Protein AF-A0A7C3IJ75-F1 (afdb_monomer_lite)

Sequence (336 aa):
MATPGRSRPVEDVATSAKPKRAERRRAKNAIHRRNRRRAFTLTELLSTFVIVSVLLGIGLCLCRGARQAARTVVAQGNLRQVSVGLELYFRRFFNYPAESDNLVTPLTPFVGEPRVFRNPLDDEPVPGRTLSLLYHQPTPAQIDCPNFYVTALLCADRSTAVILKTGGIIEKHDGLHLPASDLRQAALALDLQWGRYRSPGAGLSGPAGPTSPDDPDGEPLNGAVNLNPKNNYDFEFELRRPDGSTLTRDHLHASGGSADFSGPAVWIRFTPKGNGNQNSLSLDGQPYEVSNGRTYVIQGGAIQTHVYNSSKGGGRATGKWWLAVNAAHATITASK

Secondary structure (DSSP, 8-state):
-----------------PPPHHHHHHHHHHHHHH----PPPHHHHHHHHHHHHHHHHHHHHHHHHHHHHHHHHHHHHHHHHHHHHHHHHHHHHSSPPPSSS-SHHHHGGGSS-GGGGS-TTTT-SSTTHHHHHT--PPPHHHHTSTT-EEEEEE-TTSSEEEEEEGGGEEEEEES----SS-HHHHHHHHHHHH-----S-S----------S-------EEEEEEE---SSSS--EEEE-TTS-EEEHHHHHHTTT---EEEEEEEEEE-B-SSGGG---EETTEE----TT-EEEEEEEEEEEEEEES--SSS--TT-EEEEEEEES-EEEEE-

Structure (mmCIF, N/CA/C/O backbone):
data_AF-A0A7C3IJ75-F1
#
_entry.id   AF-A0A7C3IJ75-F1
#
loop_
_atom_site.group_PDB
_atom_site.id
_atom_site.type_symbol
_atom_site.label_atom_id
_atom_site.label_alt_id
_atom_site.label_comp_id
_atom_site.label_asym_id
_atom_site.label_entity_id
_atom_site.label_seq_id
_atom_site.pdbx_PDB_ins_code
_atom_site.Cartn_x
_atom_site.Cartn_y
_atom_site.Cartn_z
_atom_site.occupancy
_atom_site.B_iso_or_equiv
_atom_site.auth_seq_id
_atom_site.auth_comp_id
_atom_site.auth_asym_id
_atom_site.auth_atom_id
_atom_site.pdbx_PDB_model_num
ATOM 1 N N . MET A 1 1 ? 11.855 -62.911 115.407 1.00 39.44 1 MET A N 1
ATOM 2 C CA . MET A 1 1 ? 13.095 -63.297 114.701 1.00 39.44 1 MET A CA 1
ATOM 3 C C . MET A 1 1 ? 12.886 -63.000 113.217 1.00 39.44 1 MET A C 1
ATOM 5 O O . MET A 1 1 ? 11.845 -63.387 112.711 1.00 39.44 1 MET A O 1
ATOM 9 N N . ALA A 1 2 ? 13.836 -62.286 112.596 1.00 40.56 2 ALA A N 1
ATOM 10 C CA . ALA A 1 2 ? 13.962 -61.919 111.171 1.00 40.56 2 ALA A CA 1
ATOM 11 C C . ALA A 1 2 ? 13.020 -60.841 110.556 1.00 40.56 2 ALA A C 1
ATOM 13 O O . ALA A 1 2 ? 11.872 -61.080 110.203 1.00 40.56 2 ALA A O 1
ATOM 14 N N . THR A 1 3 ? 13.602 -59.647 110.394 1.00 47.25 3 THR A N 1
ATOM 15 C CA . THR A 1 3 ? 13.397 -58.575 109.386 1.00 47.25 3 THR A CA 1
ATOM 16 C C . THR A 1 3 ? 13.751 -59.056 107.949 1.00 47.25 3 THR A C 1
ATOM 18 O O . THR A 1 3 ? 14.239 -60.177 107.826 1.00 47.25 3 THR A O 1
ATOM 21 N N . PRO A 1 4 ? 13.778 -58.223 106.874 1.00 62.19 4 PRO A N 1
ATOM 22 C CA . PRO A 1 4 ? 12.926 -57.101 106.417 1.00 62.19 4 PRO A CA 1
ATOM 23 C C . PRO A 1 4 ? 12.663 -57.105 104.870 1.00 62.19 4 PRO A C 1
ATOM 25 O O . PRO A 1 4 ? 13.260 -57.868 104.122 1.00 62.19 4 PRO A O 1
ATOM 28 N N . GLY A 1 5 ? 11.896 -56.120 104.373 1.00 44.25 5 GLY A N 1
ATOM 29 C CA . GLY A 1 5 ? 12.229 -55.377 103.137 1.00 44.25 5 GLY A CA 1
ATOM 30 C C . GLY A 1 5 ? 11.646 -55.849 101.792 1.00 44.25 5 GLY A C 1
ATOM 31 O O . GLY A 1 5 ? 11.912 -56.948 101.332 1.00 44.25 5 GLY A O 1
ATOM 32 N N . ARG A 1 6 ? 10.986 -54.948 101.049 1.00 42.19 6 ARG A N 1
ATOM 33 C CA . ARG A 1 6 ? 11.614 -54.056 100.045 1.00 42.19 6 ARG A CA 1
ATOM 34 C C . ARG A 1 6 ? 10.540 -53.407 99.159 1.00 42.19 6 ARG A C 1
ATOM 36 O O . ARG A 1 6 ? 9.607 -54.044 98.693 1.00 42.19 6 ARG A O 1
ATOM 43 N N . SER A 1 7 ? 10.717 -52.115 98.937 1.00 54.22 7 SER A N 1
ATOM 44 C CA . SER A 1 7 ? 9.937 -51.213 98.093 1.00 54.22 7 SER A CA 1
ATOM 45 C C . SER A 1 7 ? 10.353 -51.274 96.616 1.00 54.22 7 SER A C 1
ATOM 47 O O . SER A 1 7 ? 11.547 -51.419 96.344 1.00 54.22 7 SER A O 1
ATOM 49 N N . ARG A 1 8 ? 9.403 -51.061 95.683 1.00 53.28 8 ARG A N 1
ATOM 50 C CA . ARG A 1 8 ? 9.384 -49.989 94.646 1.00 53.28 8 ARG A CA 1
ATOM 51 C C . ARG A 1 8 ? 8.200 -50.137 93.645 1.00 53.28 8 ARG A C 1
ATOM 53 O O . ARG A 1 8 ? 7.533 -51.161 93.688 1.00 53.28 8 ARG A O 1
ATOM 60 N N . PRO A 1 9 ? 7.866 -49.068 92.885 1.00 65.94 9 PRO A N 1
ATOM 61 C CA . PRO A 1 9 ? 6.501 -48.589 92.611 1.00 65.94 9 PRO A CA 1
ATOM 62 C C . PRO A 1 9 ? 5.968 -49.050 91.245 1.00 65.94 9 PRO A C 1
ATOM 64 O O . PRO A 1 9 ? 6.688 -49.765 90.559 1.00 65.94 9 PRO A O 1
ATOM 67 N N . VAL A 1 10 ? 4.765 -48.603 90.842 1.00 48.47 10 VAL A N 1
ATOM 68 C CA . VAL A 1 10 ? 4.455 -48.017 89.511 1.00 48.47 10 VAL A CA 1
ATOM 69 C C . VAL A 1 10 ? 2.930 -47.901 89.285 1.00 48.47 10 VAL A C 1
ATOM 71 O O . VAL A 1 10 ? 2.159 -48.775 89.664 1.00 48.47 10 VAL A O 1
ATOM 74 N N . GLU A 1 11 ? 2.565 -46.791 88.636 1.00 48.72 11 GLU A N 1
ATOM 75 C CA . GLU A 1 11 ? 1.343 -46.505 87.863 1.00 48.72 11 GLU A CA 1
ATOM 76 C C . GLU A 1 11 ? 0.045 -46.083 88.565 1.00 48.72 11 GLU A C 1
ATOM 78 O O . GLU A 1 11 ? -0.901 -46.829 88.804 1.00 48.72 11 GLU A O 1
ATOM 83 N N . ASP A 1 12 ? -0.001 -44.763 88.729 1.00 53.09 12 ASP A N 1
ATOM 84 C CA . ASP A 1 12 ? -1.162 -43.896 88.592 1.00 53.09 12 ASP A CA 1
ATOM 85 C C . ASP A 1 12 ? -1.928 -44.201 87.280 1.00 53.09 12 ASP A C 1
ATOM 87 O O . ASP A 1 12 ? -1.577 -43.724 86.198 1.00 53.09 12 ASP A O 1
ATOM 91 N N . VAL A 1 13 ? -2.978 -45.025 87.347 1.00 53.38 13 VAL A N 1
ATOM 92 C CA . VAL A 1 13 ? -3.925 -45.194 86.234 1.00 53.38 13 VAL A CA 1
ATOM 93 C C . VAL A 1 13 ? -5.128 -44.305 86.501 1.00 53.38 13 VAL A C 1
ATOM 95 O O . VAL A 1 13 ? -6.154 -44.721 87.038 1.00 53.38 13 VAL A O 1
ATOM 98 N N . ALA A 1 14 ? -4.997 -43.049 86.079 1.00 50.28 14 ALA A N 1
ATOM 99 C CA . ALA A 1 14 ? -6.118 -42.150 85.886 1.00 50.28 14 ALA A CA 1
ATOM 100 C C . ALA A 1 14 ? -7.088 -42.770 84.865 1.00 50.28 14 ALA A C 1
ATOM 102 O O . ALA A 1 14 ? -6.932 -42.639 83.647 1.00 50.28 14 ALA A O 1
ATOM 103 N N . THR A 1 15 ? -8.121 -43.462 85.349 1.00 51.31 15 THR A N 1
ATOM 104 C CA . THR A 1 15 ? -9.247 -43.889 84.518 1.00 51.31 15 THR A CA 1
ATOM 105 C C . THR A 1 15 ? -9.994 -42.661 84.014 1.00 51.31 15 THR A C 1
ATOM 107 O O . THR A 1 15 ? -10.852 -42.091 84.686 1.00 51.31 15 THR A O 1
ATOM 110 N N . SER A 1 16 ? -9.641 -42.269 82.790 1.00 52.06 16 SER A N 1
ATOM 111 C CA . SER A 1 16 ? -10.346 -41.321 81.937 1.00 52.06 16 SER A CA 1
ATOM 112 C C . SER A 1 16 ? -11.836 -41.674 81.879 1.00 52.06 16 SER A C 1
ATOM 114 O O . SER A 1 16 ? -12.260 -42.615 81.198 1.00 52.06 16 SER A O 1
ATOM 116 N N . ALA A 1 17 ? -12.644 -40.915 82.619 1.00 55.94 17 ALA A N 1
ATOM 117 C CA . ALA A 1 17 ? -14.092 -40.965 82.537 1.00 55.94 17 ALA A CA 1
ATOM 118 C C . ALA A 1 17 ? -14.516 -40.506 81.134 1.00 55.94 17 ALA A C 1
ATOM 120 O O . ALA A 1 17 ? -14.603 -39.314 80.838 1.00 55.94 17 ALA A O 1
ATOM 121 N N . LYS A 1 18 ? -14.757 -41.472 80.239 1.00 58.47 18 LYS A N 1
ATOM 122 C CA . LYS A 1 18 ? -15.297 -41.216 78.900 1.00 58.47 18 LYS A CA 1
ATOM 123 C C . LYS A 1 18 ? -16.607 -40.424 79.039 1.00 58.47 18 LYS A C 1
ATOM 125 O O . LYS A 1 18 ? -17.514 -40.887 79.737 1.00 58.47 18 LYS A O 1
ATOM 130 N N . PRO A 1 19 ? -16.750 -39.270 78.364 1.00 53.19 19 PRO A N 1
ATOM 131 C CA . PRO A 1 19 ? -17.915 -38.417 78.536 1.00 53.19 19 PRO A CA 1
ATOM 132 C C . PRO A 1 19 ? -19.187 -39.162 78.128 1.00 53.19 19 PRO A C 1
ATOM 134 O O . PRO A 1 19 ? -19.259 -39.810 77.073 1.00 53.19 19 PRO A O 1
ATOM 137 N N . LYS A 1 20 ? -20.190 -39.081 79.009 1.00 59.88 20 LYS A N 1
ATOM 138 C CA . LYS A 1 20 ? -21.502 -39.720 78.880 1.00 59.88 20 LYS A CA 1
ATOM 139 C C . LYS A 1 20 ? -22.085 -39.415 77.499 1.00 59.88 20 LYS A C 1
ATOM 141 O O . LYS A 1 20 ? -22.067 -38.284 77.026 1.00 59.88 20 LYS A O 1
ATOM 146 N N . ARG A 1 21 ? -22.667 -40.435 76.864 1.00 58.38 21 ARG A N 1
ATOM 147 C CA . ARG A 1 21 ? -23.305 -40.442 75.526 1.00 58.38 21 ARG A CA 1
ATOM 148 C C . ARG A 1 21 ? -24.172 -39.202 75.201 1.00 58.38 21 ARG A C 1
ATOM 150 O O . ARG A 1 21 ? -24.329 -38.856 74.031 1.00 58.38 21 ARG A O 1
ATOM 157 N N . ALA A 1 22 ? -24.713 -38.533 76.220 1.00 57.69 22 ALA A N 1
ATOM 158 C CA . ALA A 1 22 ? -25.469 -37.285 76.122 1.00 57.69 22 ALA A CA 1
ATOM 159 C C . ALA A 1 22 ? -24.624 -36.073 75.674 1.00 57.69 22 ALA A C 1
ATOM 161 O O . ALA A 1 22 ? -25.096 -35.256 74.886 1.00 57.69 22 ALA A O 1
ATOM 162 N N . GLU A 1 23 ? -23.366 -35.981 76.098 1.00 58.25 23 GLU A N 1
ATOM 163 C CA . GLU A 1 23 ? -22.452 -34.881 75.767 1.00 58.25 23 GLU A CA 1
ATOM 164 C C . GLU A 1 23 ? -21.969 -34.975 74.314 1.00 58.25 23 GLU A C 1
ATOM 166 O O . GLU A 1 23 ? -21.995 -33.995 73.571 1.00 58.25 23 GLU A O 1
ATOM 171 N N . ARG A 1 24 ? -21.689 -36.200 73.841 1.00 56.97 24 ARG A N 1
ATOM 172 C CA . ARG A 1 24 ? -21.418 -36.479 72.419 1.00 56.97 24 ARG A CA 1
ATOM 173 C C . ARG A 1 24 ? -22.610 -36.151 71.512 1.00 56.97 24 ARG A C 1
ATOM 175 O O . ARG A 1 24 ? -22.409 -35.685 70.392 1.00 56.97 24 ARG A O 1
ATOM 182 N N . ARG A 1 25 ? -23.848 -36.367 71.975 1.00 58.31 25 ARG A N 1
ATOM 183 C CA . ARG A 1 25 ? -25.068 -35.971 71.243 1.00 58.31 25 ARG A CA 1
ATOM 184 C C . ARG A 1 25 ? -25.248 -34.450 71.210 1.00 58.31 25 ARG A C 1
ATOM 186 O O . ARG A 1 25 ? -25.598 -33.915 70.162 1.00 58.31 25 ARG A O 1
ATOM 193 N N . ARG A 1 26 ? -24.949 -33.746 72.308 1.00 58.59 26 ARG A N 1
ATOM 194 C CA . ARG A 1 26 ? -24.972 -32.273 72.361 1.00 58.59 26 ARG A CA 1
ATOM 195 C C . ARG A 1 26 ? -23.915 -31.645 71.448 1.00 58.59 26 ARG A C 1
ATOM 197 O O . ARG A 1 26 ? -24.256 -30.746 70.687 1.00 58.59 26 ARG A O 1
ATOM 204 N N . ALA A 1 27 ? -22.690 -32.174 71.429 1.00 59.47 27 ALA A N 1
ATOM 205 C CA . ALA A 1 27 ? -21.629 -31.720 70.525 1.00 59.47 27 ALA A CA 1
ATOM 206 C C . ALA A 1 27 ? -21.966 -31.981 69.043 1.00 59.47 27 ALA A C 1
ATOM 208 O O . ALA A 1 27 ? -21.821 -31.086 68.213 1.00 59.47 27 ALA A O 1
ATOM 209 N N . LYS A 1 28 ? -22.508 -33.162 68.701 1.00 57.56 28 LYS A N 1
ATOM 210 C CA . LYS A 1 28 ? -22.971 -33.459 67.329 1.00 57.56 28 LYS A CA 1
ATOM 211 C C . LYS A 1 28 ? -24.101 -32.528 66.869 1.00 57.56 28 LYS A C 1
ATOM 213 O O . LYS A 1 28 ? -24.066 -32.050 65.735 1.00 57.56 28 LYS A O 1
ATOM 218 N N . ASN A 1 29 ? -25.051 -32.210 67.753 1.00 57.50 29 ASN A N 1
ATOM 219 C CA . ASN A 1 29 ? -26.145 -31.280 67.455 1.00 57.50 29 ASN A CA 1
ATOM 220 C C . ASN A 1 29 ? -25.674 -29.815 67.370 1.00 57.50 29 ASN A C 1
ATOM 222 O O . ASN A 1 29 ? -26.207 -29.052 66.565 1.00 57.50 29 ASN A O 1
ATOM 226 N N . ALA A 1 30 ? -24.660 -29.420 68.146 1.00 59.22 30 ALA A N 1
ATOM 227 C CA . ALA A 1 30 ? -24.041 -28.096 68.060 1.00 59.22 30 ALA A CA 1
ATOM 228 C C . ALA A 1 30 ? -23.279 -27.897 66.736 1.00 59.22 30 ALA A C 1
ATOM 230 O O . ALA A 1 30 ? -23.378 -26.834 66.125 1.00 59.22 30 ALA A O 1
ATOM 231 N N . ILE A 1 31 ? -22.600 -28.941 66.242 1.00 58.50 31 ILE A N 1
ATOM 232 C CA . ILE A 1 31 ? -21.915 -28.926 64.937 1.00 58.50 31 ILE A CA 1
ATOM 233 C C . ILE A 1 31 ? -22.929 -28.799 63.786 1.00 58.50 31 ILE A C 1
ATOM 235 O O . ILE A 1 31 ? -22.708 -28.023 62.860 1.00 58.50 31 ILE A O 1
ATOM 239 N N . HIS A 1 32 ? -24.081 -29.479 63.863 1.00 56.94 32 HIS A N 1
ATOM 240 C CA . HIS A 1 32 ? -25.130 -29.373 62.835 1.00 56.94 32 HIS A CA 1
ATOM 241 C C . HIS A 1 32 ? -25.857 -28.019 62.852 1.00 56.94 32 HIS A C 1
ATOM 243 O O . HIS A 1 32 ? -26.236 -27.514 61.798 1.00 56.94 32 HIS A O 1
ATOM 249 N N . ARG A 1 33 ? -26.010 -27.379 64.020 1.00 56.19 33 ARG A N 1
ATOM 250 C CA . ARG A 1 33 ? -26.628 -26.043 64.127 1.00 56.19 33 ARG A CA 1
ATOM 251 C C . ARG A 1 33 ? -25.742 -24.904 63.623 1.00 56.19 33 ARG A C 1
ATOM 253 O O . ARG A 1 33 ? -26.269 -23.845 63.293 1.00 56.19 33 ARG A O 1
ATOM 260 N N . ARG A 1 34 ? -24.424 -25.111 63.535 1.00 58.34 34 ARG A N 1
ATOM 261 C CA . ARG A 1 34 ? -23.485 -24.104 63.016 1.00 58.34 34 ARG A CA 1
ATOM 262 C C . ARG A 1 34 ? -23.470 -24.038 61.489 1.00 58.34 34 ARG A C 1
ATOM 264 O O . ARG A 1 34 ? -23.046 -23.034 60.933 1.00 58.34 34 ARG A O 1
ATOM 271 N N . ASN A 1 35 ? -24.015 -25.055 60.823 1.00 59.22 35 ASN A N 1
ATOM 272 C CA . ASN A 1 35 ? -24.125 -25.124 59.371 1.00 59.22 35 ASN A CA 1
ATOM 273 C C . ASN A 1 35 ? -25.505 -24.660 58.878 1.00 59.22 35 ASN A C 1
ATOM 275 O O . ASN A 1 35 ? -26.096 -25.256 57.976 1.00 59.22 35 ASN A O 1
ATOM 279 N N . ARG A 1 36 ? -26.036 -23.580 59.475 1.00 62.34 36 ARG A N 1
ATOM 280 C CA . ARG A 1 36 ? -27.120 -22.804 58.862 1.00 62.34 36 ARG A CA 1
ATOM 281 C C . ARG A 1 36 ? -26.553 -22.186 57.593 1.00 62.34 36 ARG A C 1
ATOM 283 O O . ARG A 1 36 ? -26.010 -21.085 57.621 1.00 62.34 36 ARG A O 1
ATOM 290 N N . ARG A 1 37 ? -26.628 -22.947 56.500 1.00 64.75 37 ARG A N 1
ATOM 291 C CA . ARG A 1 37 ? -26.386 -22.456 55.148 1.00 64.75 37 ARG A CA 1
ATOM 292 C C . ARG A 1 37 ? -27.241 -21.203 55.009 1.00 64.75 37 ARG A C 1
ATOM 294 O O . ARG A 1 37 ? -28.465 -21.291 55.078 1.00 64.75 37 ARG A O 1
ATOM 301 N N . ARG A 1 38 ? -26.595 -20.037 54.953 1.00 68.06 38 ARG A N 1
ATOM 302 C CA . ARG A 1 38 ? -27.275 -18.773 54.686 1.00 68.06 38 ARG A CA 1
ATOM 303 C C . ARG A 1 38 ? -27.922 -18.945 53.316 1.00 68.06 38 ARG A C 1
ATOM 305 O O . ARG A 1 38 ? -27.217 -19.142 52.332 1.00 68.06 38 ARG A O 1
ATOM 312 N N . ALA A 1 39 ? -29.248 -19.005 53.281 1.00 70.31 39 ALA A N 1
ATOM 313 C CA . ALA A 1 39 ? -29.970 -18.933 52.024 1.00 70.31 39 ALA A CA 1
ATOM 314 C C . ALA A 1 39 ? -29.749 -17.521 51.475 1.00 70.31 39 ALA A C 1
ATOM 316 O O . ALA A 1 39 ? -29.903 -16.552 52.222 1.00 70.31 39 ALA A O 1
ATOM 317 N N . PHE A 1 40 ? -29.329 -17.421 50.215 1.00 71.50 40 PHE A N 1
ATOM 318 C CA . PHE A 1 40 ? -29.167 -16.138 49.541 1.00 71.50 40 PHE A CA 1
ATOM 319 C C . PHE A 1 40 ? -30.490 -15.380 49.596 1.00 71.50 40 PHE A C 1
ATOM 321 O O . PHE A 1 40 ? -31.545 -15.923 49.258 1.00 71.50 40 PHE A O 1
ATOM 328 N N . THR A 1 41 ? -30.440 -14.137 50.059 1.00 87.31 41 THR A N 1
ATOM 329 C CA . THR A 1 41 ? -31.627 -13.282 50.063 1.00 87.31 41 THR A CA 1
ATOM 330 C C . THR A 1 41 ? -31.913 -12.800 48.640 1.00 87.31 41 THR A C 1
ATOM 332 O O . THR A 1 41 ? -30.989 -12.614 47.845 1.00 87.31 41 THR A O 1
ATOM 335 N N . LEU A 1 42 ? -33.191 -12.586 48.299 1.00 89.06 42 LEU A N 1
ATOM 336 C CA . LEU A 1 42 ? -33.601 -12.066 46.982 1.00 89.06 42 LEU A CA 1
ATOM 337 C C . LEU A 1 42 ? -32.831 -10.782 46.627 1.00 89.06 42 LEU A C 1
ATOM 339 O O . LEU A 1 42 ? -32.392 -10.603 45.496 1.00 89.06 42 LEU A O 1
ATOM 343 N N . THR A 1 43 ? -32.625 -9.920 47.623 1.00 91.56 43 THR A N 1
ATOM 344 C CA . THR A 1 43 ? -31.890 -8.658 47.504 1.00 91.56 43 THR A CA 1
ATOM 345 C C . THR A 1 43 ? -30.415 -8.852 47.162 1.00 91.56 43 THR A C 1
ATOM 347 O O . THR A 1 43 ? -29.863 -8.070 46.398 1.00 91.56 43 THR A O 1
ATOM 350 N N . GLU A 1 44 ? -29.777 -9.894 47.692 1.00 90.50 44 GLU A N 1
ATOM 351 C CA . GLU A 1 44 ? -28.356 -10.198 47.481 1.00 90.50 44 GLU A CA 1
ATOM 352 C C . GLU A 1 44 ? -28.115 -10.828 46.102 1.00 90.50 44 GLU A C 1
ATOM 354 O O . GLU A 1 44 ? -27.136 -10.504 45.430 1.00 90.50 44 GLU A O 1
ATOM 359 N N . LEU A 1 45 ? -29.052 -11.653 45.620 1.00 91.12 45 LEU A N 1
ATOM 360 C CA . LEU A 1 45 ? -29.037 -12.137 44.237 1.00 91.12 45 LEU A CA 1
ATOM 361 C C . LEU A 1 45 ? -29.278 -10.987 43.242 1.00 91.12 45 LEU A C 1
ATOM 363 O O . LEU A 1 45 ? -28.576 -10.884 42.236 1.00 91.12 45 LEU A O 1
ATOM 367 N N . LEU A 1 46 ? -30.235 -10.101 43.543 1.00 93.62 46 LEU A N 1
ATOM 368 C CA . LEU A 1 46 ? -30.576 -8.960 42.693 1.00 93.62 46 LEU A CA 1
ATOM 369 C C . LEU A 1 46 ? -29.415 -7.964 42.585 1.00 93.62 46 LEU A C 1
ATOM 371 O O . LEU A 1 46 ? -29.044 -7.587 41.475 1.00 93.62 46 LEU A O 1
ATOM 375 N N . SER A 1 47 ? -28.808 -7.567 43.709 1.00 94.31 47 SER A N 1
ATOM 376 C CA . SER A 1 47 ? -27.680 -6.627 43.697 1.00 94.31 47 SER A CA 1
ATOM 377 C C . SER A 1 47 ? -26.475 -7.202 42.956 1.00 94.31 47 SER A C 1
ATOM 379 O O . SER A 1 47 ? -25.845 -6.496 42.171 1.00 94.31 47 SER A O 1
ATOM 381 N N . THR A 1 48 ? -26.196 -8.496 43.131 1.00 94.38 48 THR A N 1
ATOM 382 C CA . THR A 1 48 ? -25.102 -9.173 42.428 1.00 94.38 48 THR A CA 1
ATOM 383 C C . THR A 1 48 ? -25.337 -9.177 40.922 1.00 94.38 48 THR A C 1
ATOM 385 O O . THR A 1 48 ? -24.430 -8.835 40.167 1.00 94.38 48 THR A O 1
ATOM 388 N N . PHE A 1 49 ? -26.551 -9.500 40.465 1.00 95.56 49 PHE A N 1
ATOM 389 C CA . PHE A 1 49 ? -26.868 -9.463 39.038 1.00 95.56 49 PHE A CA 1
ATOM 390 C C . PHE A 1 49 ? -26.772 -8.043 38.466 1.00 95.56 49 PHE A C 1
ATOM 392 O O . PHE A 1 49 ? -26.241 -7.870 37.370 1.00 95.56 49 PHE A O 1
ATOM 399 N N . VAL A 1 50 ? -27.206 -7.024 39.216 1.00 96.69 50 VAL A N 1
ATOM 400 C CA . VAL A 1 50 ? -27.050 -5.611 38.831 1.00 96.69 50 VAL A CA 1
ATOM 401 C C . VAL A 1 50 ? -25.571 -5.252 38.675 1.00 96.69 50 VAL A C 1
ATOM 403 O O . VAL A 1 50 ? -25.178 -4.742 37.628 1.00 96.69 50 VAL A O 1
ATOM 406 N N . ILE A 1 51 ? -24.731 -5.575 39.662 1.00 95.88 51 ILE A N 1
ATOM 407 C CA . ILE A 1 51 ? -23.293 -5.278 39.618 1.00 95.88 51 ILE A CA 1
ATOM 408 C C . ILE A 1 51 ? -22.619 -6.023 38.457 1.00 95.88 51 ILE A C 1
ATOM 410 O O . ILE A 1 51 ? -21.902 -5.405 37.674 1.00 95.88 51 ILE A O 1
ATOM 414 N N . VAL A 1 52 ? -22.875 -7.325 38.290 1.00 95.50 52 VAL A N 1
ATOM 415 C CA . VAL A 1 52 ? -22.297 -8.128 37.197 1.00 95.50 52 VAL A CA 1
ATOM 416 C C . VAL A 1 52 ? -22.747 -7.612 35.828 1.00 95.50 52 VAL A C 1
ATOM 418 O O . VAL A 1 52 ? -21.921 -7.509 34.926 1.00 95.50 52 VAL A O 1
ATOM 421 N N . SER A 1 53 ? -24.015 -7.227 35.671 1.00 95.25 53 SER A N 1
ATOM 422 C CA . SER A 1 53 ? -24.536 -6.675 34.412 1.00 95.25 53 SER A CA 1
ATOM 423 C C . SER A 1 53 ? -23.887 -5.336 34.060 1.00 95.25 53 SER A C 1
ATOM 425 O O . SER A 1 53 ? -23.530 -5.116 32.904 1.00 95.25 53 SER A O 1
ATOM 427 N N . VAL A 1 54 ? -23.667 -4.464 35.051 1.00 93.94 54 VAL A N 1
ATOM 428 C CA . VAL A 1 54 ? -22.949 -3.192 34.861 1.00 93.94 54 VAL A CA 1
ATOM 429 C C . VAL A 1 54 ? -21.486 -3.441 34.491 1.00 93.94 54 VAL A C 1
ATOM 431 O O . VAL A 1 54 ? -20.992 -2.861 33.523 1.00 93.94 54 VAL A O 1
ATOM 434 N N . LEU A 1 55 ? -20.799 -4.341 35.202 1.00 94.25 55 LEU A N 1
ATOM 435 C CA . LEU A 1 55 ? -19.405 -4.692 34.910 1.00 94.25 55 LEU A CA 1
ATOM 436 C C . LEU A 1 55 ? -19.248 -5.304 33.510 1.00 94.25 55 LEU A C 1
ATOM 438 O O . LEU A 1 55 ? -18.337 -4.920 32.777 1.00 94.25 55 LEU A O 1
ATOM 442 N N . LEU A 1 56 ? -20.151 -6.205 33.107 1.00 91.62 56 LEU A N 1
ATOM 443 C CA . LEU A 1 56 ? -20.175 -6.775 31.757 1.00 91.62 56 LEU A CA 1
ATOM 444 C C . LEU A 1 56 ? -20.467 -5.706 30.697 1.00 91.62 56 LEU A C 1
ATOM 446 O O . LEU A 1 56 ? -19.797 -5.682 29.666 1.00 91.62 56 LEU A O 1
ATOM 450 N N . GLY A 1 57 ? -21.417 -4.801 30.953 1.00 86.88 57 GLY A N 1
ATOM 451 C CA . GLY A 1 57 ? -21.751 -3.703 30.044 1.00 86.88 57 GLY A CA 1
ATOM 452 C C . GLY A 1 57 ? -20.558 -2.782 29.773 1.00 86.88 57 GLY A C 1
ATOM 453 O O . GLY A 1 57 ? -20.240 -2.500 28.616 1.00 86.88 57 GLY A O 1
ATOM 454 N N . ILE A 1 58 ? -19.840 -2.381 30.825 1.00 88.06 58 ILE A N 1
ATOM 455 C CA . ILE A 1 58 ? -18.625 -1.563 30.702 1.00 88.06 58 ILE A CA 1
ATOM 456 C C . ILE A 1 58 ? -17.511 -2.356 30.002 1.00 88.06 58 ILE A C 1
ATOM 458 O O . ILE A 1 58 ? -16.877 -1.846 29.075 1.00 88.06 58 ILE A O 1
ATOM 462 N N . GLY A 1 59 ? -17.308 -3.621 30.386 1.00 80.06 59 GLY A N 1
ATOM 463 C CA . GLY A 1 59 ? -16.286 -4.489 29.798 1.00 80.06 59 GLY A CA 1
ATOM 464 C C . GLY A 1 59 ? -16.453 -4.681 28.287 1.00 80.06 59 GLY A C 1
ATOM 465 O O . GLY A 1 59 ? -15.480 -4.590 27.538 1.00 80.06 59 GLY A O 1
ATOM 466 N N . LEU A 1 60 ? -17.686 -4.870 27.807 1.00 78.75 60 LEU A N 1
ATOM 467 C CA . LEU A 1 60 ? -17.966 -5.045 26.379 1.00 78.75 60 LEU A CA 1
ATOM 468 C C . LEU A 1 60 ? -17.644 -3.796 25.547 1.00 78.75 60 LEU A C 1
ATOM 470 O O . LEU A 1 60 ? -17.114 -3.935 24.443 1.00 78.75 60 LEU A O 1
ATOM 474 N N . CYS A 1 61 ? -17.924 -2.593 26.059 1.00 69.00 61 CYS A N 1
ATOM 475 C CA . CYS A 1 61 ? -17.579 -1.344 25.376 1.00 69.00 61 CYS A CA 1
ATOM 476 C C . CYS A 1 61 ? -16.061 -1.111 25.327 1.00 69.00 61 CYS A C 1
ATOM 478 O O . CYS A 1 61 ? -15.543 -0.755 24.267 1.00 69.00 61 CYS A O 1
ATOM 480 N N . LEU A 1 62 ? -15.335 -1.384 26.418 1.00 75.19 62 LEU A N 1
ATOM 481 C CA . LEU A 1 62 ? -13.875 -1.216 26.472 1.00 75.19 62 LEU A CA 1
ATOM 482 C C . LEU A 1 62 ? -13.126 -2.177 25.537 1.00 75.19 62 LEU A C 1
ATOM 484 O O . LEU A 1 62 ? -12.102 -1.816 24.958 1.00 75.19 62 LEU A O 1
ATOM 488 N N . CYS A 1 63 ? -13.635 -3.393 25.330 1.00 74.94 63 CYS A N 1
ATOM 489 C CA . CYS A 1 63 ? -12.963 -4.373 24.478 1.00 74.94 63 CYS A CA 1
ATOM 490 C C . CYS A 1 63 ? -13.053 -4.076 22.970 1.00 74.94 63 CYS A C 1
ATOM 492 O O . CYS A 1 63 ? -12.352 -4.733 22.200 1.00 74.94 63 CYS A O 1
ATOM 494 N N . ARG A 1 64 ? -13.884 -3.128 22.512 1.00 73.75 64 ARG A N 1
ATOM 495 C CA . ARG A 1 64 ? -14.064 -2.860 21.070 1.00 73.75 64 ARG A CA 1
ATOM 496 C C . ARG A 1 64 ? -12.776 -2.374 20.398 1.00 73.75 64 ARG A C 1
ATOM 498 O O . ARG A 1 64 ? -12.362 -2.960 19.401 1.00 73.75 64 ARG A O 1
ATOM 505 N N . GLY A 1 65 ? -12.096 -1.387 20.987 1.00 73.50 65 GLY A N 1
ATOM 506 C CA . GLY A 1 65 ? -10.822 -0.874 20.463 1.00 73.50 65 GLY A CA 1
ATOM 507 C C . GLY A 1 65 ? -9.696 -1.912 20.517 1.00 73.50 65 GLY A C 1
ATOM 508 O O . GLY A 1 65 ? -8.976 -2.104 19.539 1.00 73.50 65 GLY A O 1
ATOM 509 N N . ALA A 1 66 ? -9.601 -2.659 21.623 1.00 78.75 66 ALA A N 1
ATOM 510 C CA . ALA A 1 66 ? -8.604 -3.719 21.787 1.00 78.75 66 ALA A CA 1
ATOM 511 C C . ALA A 1 66 ? -8.774 -4.851 20.758 1.00 78.75 66 ALA A C 1
ATOM 513 O O . ALA A 1 66 ? -7.792 -5.351 20.211 1.00 78.75 66 ALA A O 1
ATOM 514 N N . ARG A 1 67 ? -10.020 -5.230 20.442 1.00 82.50 67 ARG A N 1
ATOM 515 C CA . ARG A 1 67 ? -10.316 -6.225 19.400 1.00 82.50 67 ARG A CA 1
ATOM 516 C C . ARG A 1 67 ? -9.917 -5.733 18.012 1.00 82.50 67 ARG A C 1
ATOM 518 O O . ARG A 1 67 ? -9.340 -6.511 17.259 1.00 82.50 67 ARG A O 1
ATOM 525 N N . GLN A 1 68 ? -10.169 -4.465 17.688 1.00 82.25 68 GLN A N 1
ATOM 526 C CA . GLN A 1 68 ? -9.772 -3.900 16.395 1.00 82.25 68 GLN A CA 1
ATOM 527 C C . GLN A 1 68 ? -8.246 -3.829 16.244 1.00 82.25 68 GLN A C 1
ATOM 529 O O . GLN A 1 68 ? -7.700 -4.191 15.199 1.00 82.25 68 GLN A O 1
ATOM 534 N N . ALA A 1 69 ? -7.539 -3.451 17.311 1.00 82.94 69 ALA A N 1
ATOM 535 C CA . ALA A 1 69 ? -6.080 -3.488 17.340 1.00 82.94 69 ALA A CA 1
ATOM 536 C C . ALA A 1 69 ? -5.548 -4.918 17.138 1.00 82.94 69 ALA A C 1
ATOM 538 O O . ALA A 1 69 ? -4.682 -5.136 16.293 1.00 82.94 69 ALA A O 1
ATOM 539 N N . ALA A 1 70 ? -6.119 -5.908 17.833 1.00 88.81 70 ALA A N 1
ATOM 540 C CA . ALA A 1 70 ? -5.740 -7.312 17.672 1.00 88.81 70 ALA A CA 1
ATOM 541 C C . ALA A 1 70 ? -5.974 -7.822 16.239 1.00 88.81 70 ALA A C 1
ATOM 543 O O . ALA A 1 70 ? -5.095 -8.461 15.663 1.00 88.81 70 ALA A O 1
ATOM 544 N N . ARG A 1 71 ? -7.119 -7.490 15.627 1.00 91.69 71 ARG A N 1
ATOM 545 C CA . ARG A 1 71 ? -7.417 -7.819 14.221 1.00 91.69 71 ARG A CA 1
ATOM 546 C C . ARG A 1 71 ? -6.401 -7.207 13.258 1.00 91.69 71 ARG A C 1
ATOM 548 O O . ARG A 1 71 ? -5.972 -7.879 12.326 1.00 91.69 71 ARG A O 1
ATOM 555 N N . THR A 1 72 ? -5.960 -5.976 13.517 1.00 90.12 72 THR A N 1
ATOM 556 C CA . THR A 1 72 ? -4.931 -5.304 12.706 1.00 90.12 72 THR A CA 1
ATOM 557 C C . THR A 1 72 ? -3.582 -6.018 12.794 1.00 90.12 72 THR A C 1
ATOM 559 O O . THR A 1 72 ? -2.941 -6.244 11.771 1.00 90.12 72 THR A O 1
ATOM 562 N N . VAL A 1 73 ? -3.168 -6.442 13.991 1.00 92.81 73 VAL A N 1
ATOM 563 C CA . VAL A 1 73 ? -1.927 -7.216 14.170 1.00 92.81 73 VAL A CA 1
ATOM 564 C C . VAL A 1 73 ? -1.988 -8.534 13.392 1.00 92.81 73 VAL A C 1
ATOM 566 O O . VAL A 1 73 ? -1.026 -8.903 12.718 1.00 92.81 73 VAL A O 1
ATOM 569 N N . VAL A 1 74 ? -3.135 -9.220 13.423 1.00 94.12 74 VAL A N 1
ATOM 570 C CA . VAL A 1 74 ? -3.351 -10.437 12.624 1.00 94.12 74 VAL A CA 1
ATOM 571 C C . VAL A 1 74 ? -3.298 -10.128 11.123 1.00 94.12 74 VAL A C 1
ATOM 573 O O . VAL A 1 74 ? -2.638 -10.858 10.389 1.00 94.12 74 VAL A O 1
ATOM 576 N N . ALA A 1 75 ? -3.908 -9.029 10.661 1.00 94.19 75 ALA A N 1
ATOM 577 C CA . ALA A 1 75 ? -3.865 -8.608 9.255 1.00 94.19 75 ALA A CA 1
ATOM 578 C C . ALA A 1 75 ? -2.428 -8.379 8.763 1.00 94.19 75 ALA A C 1
ATOM 580 O O . ALA A 1 75 ? -2.050 -8.856 7.694 1.00 94.19 75 ALA A O 1
ATOM 581 N N . GLN A 1 76 ? -1.607 -7.695 9.564 1.00 94.06 76 GLN A N 1
ATOM 582 C CA . GLN A 1 76 ? -0.192 -7.469 9.263 1.00 94.06 76 GLN A CA 1
ATOM 583 C C . GLN A 1 76 ? 0.594 -8.786 9.197 1.00 94.06 76 GLN A C 1
ATOM 585 O O . GLN A 1 76 ? 1.412 -8.976 8.297 1.00 94.06 76 GLN A O 1
ATOM 590 N N . GLY A 1 77 ? 0.333 -9.715 10.123 1.00 94.25 77 GLY A N 1
ATOM 591 C CA . GLY A 1 77 ? 0.940 -11.048 10.113 1.00 94.25 77 GLY A CA 1
ATOM 592 C C . GLY A 1 77 ? 0.566 -11.860 8.869 1.00 94.25 77 GLY A C 1
ATOM 593 O O . GLY A 1 77 ? 1.443 -12.450 8.237 1.00 94.25 77 GLY A O 1
ATOM 594 N N . ASN A 1 78 ? -0.712 -11.836 8.486 1.00 94.56 78 ASN A N 1
ATOM 595 C CA . ASN A 1 78 ? -1.212 -12.471 7.269 1.00 94.56 78 ASN A CA 1
ATOM 596 C C . ASN A 1 78 ? -0.520 -11.897 6.022 1.00 94.56 78 ASN A C 1
ATOM 598 O O . ASN A 1 78 ? 0.064 -12.652 5.248 1.00 94.56 78 ASN A O 1
ATOM 602 N N . LEU A 1 79 ? -0.482 -10.568 5.862 1.00 94.88 79 LEU A N 1
ATOM 603 C CA . LEU A 1 79 ? 0.183 -9.933 4.716 1.00 94.88 79 LEU A CA 1
ATOM 604 C C . LEU A 1 79 ? 1.688 -10.201 4.662 1.00 94.88 79 LEU A C 1
ATOM 606 O O . LEU A 1 79 ? 2.240 -10.329 3.573 1.00 94.88 79 LEU A O 1
ATOM 610 N N . ARG A 1 80 ? 2.356 -10.363 5.809 1.00 95.00 80 ARG A N 1
ATOM 611 C CA . ARG A 1 80 ? 3.766 -10.776 5.839 1.00 95.00 80 ARG A CA 1
ATOM 612 C C . ARG A 1 80 ? 3.958 -12.174 5.258 1.00 95.00 80 ARG A C 1
ATOM 614 O O . ARG A 1 80 ? 4.888 -12.382 4.486 1.00 95.00 80 ARG A O 1
ATOM 621 N N . GLN A 1 81 ? 3.079 -13.119 5.585 1.00 93.75 81 GLN A N 1
ATOM 622 C CA . GLN A 1 81 ? 3.132 -14.466 5.008 1.00 93.75 81 GLN A CA 1
ATOM 623 C C . GLN A 1 81 ? 2.798 -14.460 3.509 1.00 93.75 81 GLN A C 1
ATOM 625 O O . GLN A 1 81 ? 3.462 -15.148 2.737 1.00 93.75 81 GLN A O 1
ATOM 630 N N . VAL A 1 82 ? 1.846 -13.626 3.077 1.00 93.31 82 VAL A N 1
ATOM 631 C CA . VAL A 1 82 ? 1.547 -13.416 1.649 1.00 93.31 82 VAL A CA 1
ATOM 632 C C . VAL A 1 82 ? 2.742 -12.819 0.908 1.00 93.31 82 VAL A C 1
ATOM 634 O O . VAL A 1 82 ? 3.076 -13.300 -0.168 1.00 93.31 82 VAL A O 1
ATOM 637 N N . SER A 1 83 ? 3.428 -11.830 1.488 1.00 93.19 83 SER A N 1
ATOM 638 C CA . SER A 1 83 ? 4.645 -11.242 0.914 1.00 93.19 83 SER A CA 1
ATOM 639 C C . SER A 1 83 ? 5.738 -12.285 0.697 1.00 93.19 83 SER A C 1
ATOM 641 O O . SER A 1 83 ? 6.386 -12.275 -0.345 1.00 93.19 83 SER A O 1
ATOM 643 N N . VAL A 1 84 ? 5.932 -13.195 1.657 1.00 93.31 84 VAL A N 1
ATOM 644 C CA . VAL A 1 84 ? 6.877 -14.310 1.505 1.00 93.31 84 VAL A CA 1
ATOM 645 C C . VAL A 1 84 ? 6.426 -15.248 0.385 1.00 93.31 84 VAL A C 1
ATOM 647 O O . VAL A 1 84 ? 7.240 -15.624 -0.452 1.00 93.31 84 VAL A O 1
ATOM 650 N N . GLY A 1 85 ? 5.136 -15.593 0.323 1.00 91.31 85 GLY A N 1
ATOM 651 C CA . GLY A 1 85 ? 4.589 -16.428 -0.750 1.00 91.31 85 GLY A CA 1
ATOM 652 C C . GLY A 1 85 ? 4.773 -15.812 -2.141 1.00 91.31 85 GLY A C 1
ATOM 653 O O . GLY A 1 85 ? 5.162 -16.510 -3.074 1.00 91.31 85 GLY A O 1
ATOM 654 N N . LEU A 1 86 ? 4.547 -14.502 -2.267 1.00 91.00 86 LEU A N 1
ATOM 655 C CA . LEU A 1 86 ? 4.757 -13.725 -3.491 1.00 91.00 86 LEU A CA 1
ATOM 656 C C . LEU A 1 86 ? 6.225 -13.745 -3.937 1.00 91.00 86 LEU A C 1
ATOM 658 O O . LEU A 1 86 ? 6.505 -13.997 -5.105 1.00 91.00 86 LEU A O 1
ATOM 662 N N . GLU A 1 87 ? 7.160 -13.549 -3.009 1.00 89.81 87 GLU A N 1
ATOM 663 C CA . GLU A 1 87 ? 8.600 -13.609 -3.284 1.00 89.81 87 GLU A CA 1
ATOM 664 C C . GLU A 1 87 ? 9.047 -15.023 -3.701 1.00 89.81 87 GLU A C 1
ATOM 666 O O . GLU A 1 87 ? 9.806 -15.194 -4.654 1.00 89.81 87 GLU A O 1
ATOM 671 N N . LEU A 1 88 ? 8.546 -16.068 -3.033 1.00 89.19 88 LEU A N 1
ATOM 672 C CA . LEU A 1 88 ? 8.828 -17.458 -3.412 1.00 89.19 88 LEU A CA 1
ATOM 673 C C . LEU A 1 88 ? 8.260 -17.805 -4.795 1.00 89.19 88 LEU A C 1
ATOM 675 O O . LEU A 1 88 ? 8.914 -18.512 -5.566 1.00 89.19 88 LEU A O 1
ATOM 679 N N . TYR A 1 89 ? 7.070 -17.293 -5.121 1.00 87.25 89 TYR A N 1
ATOM 680 C CA . TYR A 1 89 ? 6.482 -17.414 -6.451 1.00 87.25 89 TYR A CA 1
ATOM 681 C C . TYR A 1 89 ? 7.376 -16.737 -7.499 1.00 87.25 89 TYR A C 1
ATOM 683 O O . TYR A 1 89 ? 7.735 -17.367 -8.497 1.00 87.25 89 TYR A O 1
ATOM 691 N N . PHE A 1 90 ? 7.800 -15.494 -7.243 1.00 86.62 90 PHE A N 1
ATOM 692 C CA . PHE A 1 90 ? 8.688 -14.744 -8.131 1.00 86.62 90 PHE A CA 1
ATOM 693 C C . PHE A 1 90 ? 10.012 -15.479 -8.368 1.00 86.62 90 PHE A C 1
ATOM 695 O O . PHE A 1 90 ? 10.417 -15.650 -9.512 1.00 86.62 90 PHE A O 1
ATOM 702 N N . ARG A 1 91 ? 10.647 -16.022 -7.324 1.00 85.56 91 ARG A N 1
ATOM 703 C CA . ARG A 1 91 ? 11.884 -16.816 -7.465 1.00 85.56 91 ARG A CA 1
ATOM 704 C C . ARG A 1 91 ? 11.722 -18.059 -8.334 1.00 85.56 91 ARG A C 1
ATOM 706 O O . ARG A 1 91 ? 12.689 -18.492 -8.955 1.00 85.56 91 ARG A O 1
ATOM 713 N N . ARG A 1 92 ? 10.530 -18.664 -8.354 1.00 83.44 92 ARG A N 1
ATOM 714 C CA . ARG A 1 92 ? 10.261 -19.875 -9.140 1.00 83.44 92 ARG A CA 1
ATOM 715 C C . ARG A 1 92 ? 9.926 -19.572 -10.597 1.00 83.44 92 ARG A C 1
ATOM 717 O O . ARG A 1 92 ? 10.332 -20.331 -11.471 1.00 83.44 92 ARG A O 1
ATOM 724 N N . PHE A 1 93 ? 9.153 -18.518 -10.846 1.00 81.62 93 PHE A N 1
ATOM 725 C CA . PHE A 1 93 ? 8.584 -18.232 -12.167 1.00 81.62 93 PHE A CA 1
ATOM 726 C C . PHE A 1 93 ? 9.160 -16.979 -12.837 1.00 81.62 93 PHE A C 1
ATOM 728 O O . PHE A 1 93 ? 8.778 -16.674 -13.963 1.00 81.62 93 PHE A O 1
ATOM 735 N N . PHE A 1 94 ? 10.061 -16.258 -12.163 1.00 80.25 94 PHE A N 1
ATOM 736 C CA . PHE A 1 94 ? 10.636 -14.970 -12.581 1.00 80.25 94 PHE A CA 1
ATOM 737 C C . PHE A 1 94 ? 9.592 -13.902 -12.929 1.00 80.25 94 PHE A C 1
ATOM 739 O O . PHE A 1 94 ? 9.868 -12.941 -13.644 1.00 80.25 94 PHE A O 1
ATOM 746 N N . ASN A 1 95 ? 8.375 -14.072 -12.423 1.00 77.62 95 ASN A N 1
ATOM 747 C CA . ASN A 1 95 ? 7.281 -13.138 -12.585 1.00 77.62 95 ASN A CA 1
ATOM 748 C C . ASN A 1 95 ? 6.333 -13.275 -11.396 1.00 77.62 95 ASN A C 1
ATOM 750 O O . ASN A 1 95 ? 6.209 -14.357 -10.821 1.00 77.62 95 ASN A O 1
ATOM 754 N N . TYR A 1 96 ? 5.670 -12.187 -11.033 1.00 84.62 96 TYR A N 1
ATOM 755 C CA . TYR A 1 96 ? 4.587 -12.219 -10.062 1.00 84.62 96 TYR A CA 1
ATOM 756 C C . TYR A 1 96 ? 3.301 -12.792 -10.689 1.00 84.62 96 TYR A C 1
ATOM 758 O O . TYR A 1 96 ? 3.189 -12.827 -11.920 1.00 84.62 96 TYR A O 1
ATOM 766 N N . PRO A 1 97 ? 2.339 -13.283 -9.883 1.00 83.56 97 PRO A N 1
ATOM 767 C CA . PRO A 1 97 ? 1.046 -13.723 -10.400 1.00 83.56 97 PRO A CA 1
ATOM 768 C C . PRO A 1 97 ? 0.354 -12.628 -11.224 1.00 83.56 97 PRO A C 1
ATOM 770 O O . PRO A 1 97 ? 0.496 -11.446 -10.929 1.00 83.56 97 PRO A O 1
ATOM 773 N N . ALA A 1 98 ? -0.401 -13.014 -12.252 1.00 78.38 98 ALA A N 1
ATOM 774 C CA . ALA A 1 98 ? -1.181 -12.063 -13.042 1.00 78.38 98 ALA A CA 1
ATOM 775 C C . ALA A 1 98 ? -2.393 -11.538 -12.252 1.00 78.38 98 ALA A C 1
ATOM 777 O O . ALA A 1 98 ? -2.933 -12.244 -11.399 1.00 78.38 98 ALA A O 1
ATOM 778 N N . GLU A 1 99 ? -2.882 -10.345 -12.602 1.00 70.44 99 GLU A N 1
ATOM 779 C CA . GLU A 1 99 ? -4.051 -9.682 -11.981 1.00 70.44 99 GLU A CA 1
ATOM 780 C C . GLU A 1 99 ? -5.408 -10.370 -12.253 1.00 70.44 99 GLU A C 1
ATOM 782 O O . GLU A 1 99 ? -6.472 -9.780 -12.083 1.00 70.44 99 GLU A O 1
ATOM 787 N N . SER A 1 100 ? -5.416 -11.633 -12.684 1.00 54.97 100 SER A N 1
ATOM 788 C CA . SER A 1 100 ? -6.627 -12.367 -13.049 1.00 54.97 100 SER A CA 1
ATOM 789 C C . SER A 1 100 ? -7.370 -12.891 -11.809 1.00 54.97 100 SER A C 1
ATOM 791 O O . SER A 1 100 ? -7.323 -14.081 -11.506 1.00 54.97 100 SER A O 1
ATOM 793 N N . ASP A 1 101 ? -8.019 -11.974 -11.087 1.00 54.75 101 ASP A N 1
ATOM 794 C CA . ASP A 1 101 ? -9.064 -12.115 -10.051 1.00 54.75 101 ASP A CA 1
ATOM 795 C C . ASP A 1 101 ? -8.815 -13.044 -8.831 1.00 54.75 101 ASP A C 1
ATOM 797 O O . ASP A 1 101 ? -9.565 -12.951 -7.856 1.00 54.75 101 ASP A O 1
ATOM 801 N N . ASN A 1 102 ? -7.792 -13.908 -8.796 1.00 80.19 102 ASN A N 1
ATOM 802 C CA . ASN A 1 102 ? -7.541 -14.804 -7.659 1.00 80.19 102 ASN A CA 1
ATOM 803 C C . ASN A 1 102 ? -6.049 -15.031 -7.365 1.00 80.19 102 ASN A C 1
ATOM 805 O O . ASN A 1 102 ? -5.380 -15.835 -8.014 1.00 80.19 102 ASN A O 1
ATOM 809 N N . LEU A 1 103 ? -5.557 -14.390 -6.303 1.00 83.62 103 LEU A N 1
ATOM 810 C CA . LEU A 1 103 ? -4.190 -14.539 -5.808 1.00 83.62 103 LEU A CA 1
ATOM 811 C C . LEU A 1 103 ? -4.002 -15.775 -4.914 1.00 83.62 103 LEU A C 1
ATOM 813 O O . LEU A 1 103 ? -2.881 -16.235 -4.708 1.00 83.62 103 LEU A O 1
ATOM 817 N N . VAL A 1 104 ? -5.087 -16.357 -4.399 1.00 87.56 104 VAL A N 1
ATOM 818 C CA . VAL A 1 104 ? -5.032 -17.526 -3.507 1.00 87.56 104 VAL A CA 1
ATOM 819 C C . VAL A 1 104 ? -4.494 -18.743 -4.249 1.00 87.56 104 VAL A C 1
ATOM 821 O O . VAL A 1 104 ? -3.576 -19.406 -3.768 1.00 87.56 104 VAL A O 1
ATOM 824 N N . THR A 1 105 ? -5.029 -19.033 -5.434 1.00 86.62 105 THR A N 1
ATOM 825 C CA . THR A 1 105 ? -4.639 -20.201 -6.236 1.00 86.62 105 THR A CA 1
ATOM 826 C C . THR A 1 105 ? -3.134 -20.256 -6.537 1.00 86.62 105 THR A C 1
ATOM 828 O O . THR A 1 105 ? -2.524 -21.279 -6.217 1.00 86.62 105 THR A O 1
ATOM 831 N N . PRO A 1 106 ? -2.496 -19.203 -7.092 1.00 85.25 106 PRO A N 1
ATOM 832 C CA . PRO A 1 106 ? -1.064 -19.232 -7.381 1.00 85.25 106 PRO A CA 1
ATOM 833 C C . PRO A 1 106 ? -0.191 -19.257 -6.122 1.00 85.25 106 PRO A C 1
ATOM 835 O O . PRO A 1 106 ? 0.895 -19.828 -6.166 1.00 85.25 106 PRO A O 1
ATOM 838 N N . LEU A 1 107 ? -0.642 -18.676 -5.004 1.00 89.00 107 LEU A N 1
ATOM 839 C CA . LEU A 1 107 ? 0.163 -18.572 -3.782 1.00 89.00 107 LEU A CA 1
ATOM 840 C C . LEU A 1 107 ? -0.003 -19.739 -2.808 1.00 89.00 107 LEU A C 1
ATOM 842 O O . LEU A 1 107 ? 0.876 -19.951 -1.978 1.00 89.00 107 LEU A O 1
ATOM 846 N N . THR A 1 108 ? -1.079 -20.521 -2.907 1.00 90.12 108 THR A N 1
ATOM 847 C CA . THR A 1 108 ? -1.341 -21.660 -2.006 1.00 90.12 108 THR A CA 1
ATOM 848 C C . THR A 1 108 ? -0.159 -22.638 -1.894 1.00 90.12 108 THR A C 1
ATOM 850 O O . THR A 1 108 ? 0.157 -23.028 -0.774 1.00 90.12 108 THR A O 1
ATOM 853 N N . PRO A 1 109 ? 0.569 -23.002 -2.972 1.00 89.44 109 PRO A N 1
ATOM 854 C CA . PRO A 1 109 ? 1.742 -23.878 -2.859 1.00 89.44 109 PRO A CA 1
ATOM 855 C C . PRO A 1 109 ? 2.934 -23.266 -2.104 1.00 89.44 109 PRO A C 1
ATOM 857 O O . PRO A 1 109 ? 3.860 -23.989 -1.745 1.00 89.44 109 PRO A O 1
ATOM 860 N N . PHE A 1 110 ? 2.943 -21.945 -1.905 1.00 88.75 110 PHE A N 1
ATOM 861 C CA . PHE A 1 110 ? 4.050 -21.180 -1.318 1.00 88.75 110 PHE A CA 1
ATOM 862 C C . PHE A 1 110 ? 3.739 -20.658 0.089 1.00 88.75 110 PHE A C 1
ATOM 864 O O . PHE A 1 110 ? 4.606 -20.069 0.733 1.00 88.75 110 PHE A O 1
ATOM 871 N N . VAL A 1 111 ? 2.514 -20.870 0.574 1.00 87.75 111 VAL A N 1
ATOM 872 C CA . VAL A 1 111 ? 2.048 -20.434 1.892 1.00 87.75 111 VAL A CA 1
ATOM 873 C C . VAL A 1 111 ? 1.623 -21.668 2.685 1.00 87.75 111 VAL A C 1
ATOM 875 O O . VAL A 1 111 ? 0.834 -22.475 2.209 1.00 87.75 111 VAL A O 1
ATOM 878 N N . GLY A 1 112 ? 2.145 -21.827 3.904 1.00 80.88 112 GLY A N 1
ATOM 879 C CA . GLY A 1 112 ? 1.940 -23.050 4.692 1.00 80.88 112 GLY A CA 1
ATOM 880 C C . GLY A 1 112 ? 0.502 -23.285 5.173 1.00 80.88 112 GLY A C 1
ATOM 881 O O . GLY A 1 112 ? 0.127 -24.430 5.401 1.00 80.88 112 GLY A O 1
ATOM 882 N N . GLU A 1 113 ? -0.307 -22.230 5.321 1.00 87.12 113 GLU A N 1
ATOM 883 C CA . GLU A 1 113 ? -1.677 -22.312 5.844 1.00 87.12 113 GLU A CA 1
ATOM 884 C C . GLU A 1 113 ? -2.644 -21.436 5.016 1.00 87.12 113 GLU A C 1
ATOM 886 O O . GLU A 1 113 ? -2.461 -20.217 4.949 1.00 87.12 113 GLU A O 1
ATOM 891 N N . PRO A 1 114 ? -3.740 -21.990 4.457 1.00 84.38 114 PRO A N 1
ATOM 892 C CA . PRO A 1 114 ? -4.702 -21.227 3.648 1.00 84.38 114 PRO A CA 1
ATOM 893 C C . PRO A 1 114 ? -5.434 -20.100 4.396 1.00 84.38 114 PRO A C 1
ATOM 895 O O . PRO A 1 114 ? -5.984 -19.187 3.782 1.00 84.38 114 PRO A O 1
ATOM 898 N N . ARG A 1 115 ? -5.461 -20.128 5.736 1.00 87.88 115 ARG A N 1
ATOM 899 C CA . ARG A 1 115 ? -6.094 -19.077 6.559 1.00 87.88 115 ARG A CA 1
ATOM 900 C C . ARG A 1 115 ? -5.424 -17.713 6.418 1.00 87.88 115 ARG A C 1
ATOM 902 O O . ARG A 1 115 ? -6.070 -16.709 6.702 1.00 87.88 115 ARG A O 1
ATOM 909 N N . VAL A 1 116 ? -4.176 -17.680 5.961 1.00 90.69 116 VAL A N 1
ATOM 910 C CA . VAL A 1 116 ? -3.405 -16.458 5.703 1.00 90.69 116 VAL A CA 1
ATOM 911 C C . VAL A 1 116 ? -4.107 -15.524 4.719 1.00 90.69 116 VAL A C 1
ATOM 913 O O . VAL A 1 116 ? -3.990 -14.310 4.840 1.00 90.69 116 VAL A O 1
ATOM 916 N N . PHE A 1 117 ? -4.884 -16.064 3.779 1.00 91.31 117 PHE A N 1
ATOM 917 C CA . PHE A 1 117 ? -5.597 -15.257 2.789 1.00 91.31 117 PHE A CA 1
ATOM 918 C C . PHE A 1 117 ? -6.874 -14.604 3.336 1.00 91.31 117 PHE A C 1
ATOM 920 O O . PHE A 1 117 ? -7.492 -13.798 2.647 1.00 91.31 117 PHE A O 1
ATOM 927 N N . ARG A 1 118 ? -7.306 -14.932 4.560 1.00 91.19 118 ARG A N 1
ATOM 928 C CA . ARG A 1 118 ? -8.498 -14.311 5.151 1.00 91.19 118 ARG A CA 1
ATOM 929 C C . ARG A 1 118 ? -8.220 -12.862 5.523 1.00 91.19 118 ARG A C 1
ATOM 931 O O . ARG A 1 118 ? -7.184 -12.560 6.117 1.00 91.19 118 ARG A O 1
ATOM 938 N N . ASN A 1 119 ? -9.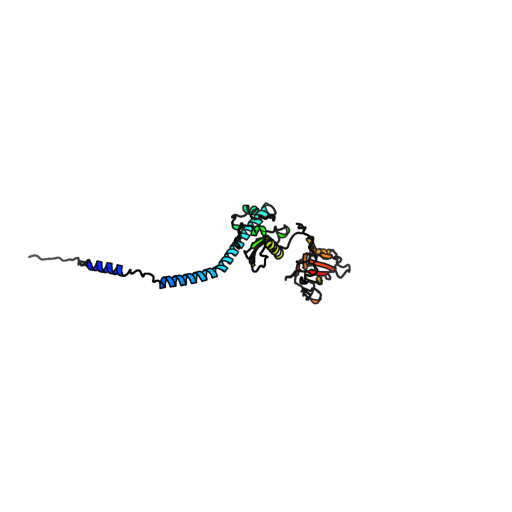200 -12.005 5.259 1.00 92.50 119 ASN A N 1
ATOM 939 C CA . ASN A 1 119 ? -9.249 -10.665 5.811 1.00 92.50 119 ASN A CA 1
ATOM 940 C C . ASN A 1 119 ? -9.759 -10.735 7.266 1.00 92.50 119 ASN A C 1
ATOM 942 O O . ASN A 1 119 ? -10.879 -11.179 7.476 1.00 92.50 119 ASN A O 1
ATOM 946 N N . PRO A 1 120 ? -8.967 -10.371 8.291 1.00 91.81 120 PRO A N 1
ATOM 947 C CA . PRO A 1 120 ? -9.436 -10.338 9.677 1.00 91.81 120 PRO A CA 1
ATOM 948 C C . PRO A 1 120 ? -10.046 -8.978 10.065 1.00 91.81 120 PRO A C 1
ATOM 950 O O . PRO A 1 120 ? -10.528 -8.831 11.190 1.00 91.81 120 PRO A O 1
ATOM 953 N N . LEU A 1 121 ? -9.976 -7.977 9.177 1.00 89.81 121 LEU A N 1
ATOM 954 C CA . LEU A 1 121 ? -10.540 -6.637 9.374 1.00 89.81 121 LEU A CA 1
ATOM 955 C C . LEU A 1 121 ? -12.003 -6.546 8.928 1.00 89.81 121 LEU A C 1
ATOM 957 O O . LEU A 1 121 ? -12.701 -5.622 9.339 1.00 89.81 121 LEU A O 1
ATOM 961 N N . ASP A 1 122 ? -12.454 -7.500 8.120 1.00 88.06 122 ASP A N 1
ATOM 962 C CA . ASP A 1 122 ? -13.812 -7.586 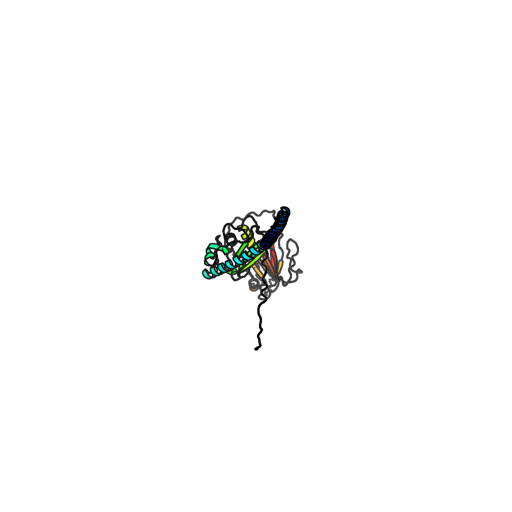7.596 1.00 88.06 122 ASP A CA 1
ATOM 963 C C . ASP A 1 122 ? -14.260 -9.052 7.533 1.00 88.06 122 ASP A C 1
ATOM 965 O O . ASP A 1 122 ? -13.439 -9.951 7.345 1.00 88.06 122 ASP A O 1
ATOM 969 N N . ASP A 1 123 ? -15.557 -9.296 7.687 1.00 81.50 123 ASP A N 1
ATOM 970 C CA . ASP A 1 123 ? -16.139 -10.634 7.603 1.00 81.50 123 ASP A CA 1
ATOM 971 C C . ASP A 1 123 ? -16.393 -10.987 6.132 1.00 81.50 123 ASP A C 1
ATOM 973 O O . ASP A 1 123 ? -17.503 -10.913 5.605 1.00 81.50 123 ASP A O 1
ATOM 977 N N . GLU A 1 124 ? -15.317 -11.363 5.444 1.00 80.12 124 GLU A N 1
ATOM 978 C CA . GLU A 1 124 ? -15.373 -11.655 4.019 1.00 80.12 124 GLU A CA 1
ATOM 979 C C . GLU A 1 124 ? -16.011 -13.034 3.724 1.00 80.12 124 GLU A C 1
ATOM 981 O O . GLU A 1 124 ? -15.575 -14.044 4.288 1.00 80.12 124 GLU A O 1
ATOM 986 N N . PRO A 1 125 ? -16.988 -13.136 2.793 1.00 74.25 125 PRO A N 1
ATOM 987 C CA . PRO A 1 125 ? -17.670 -14.401 2.499 1.00 74.25 125 PRO A CA 1
ATOM 988 C C . PRO A 1 125 ? -16.767 -15.440 1.819 1.00 74.25 125 PRO A C 1
ATOM 990 O O . PRO A 1 125 ? -16.969 -16.641 1.990 1.00 74.25 125 PRO A O 1
ATOM 993 N N . VAL A 1 126 ? -15.776 -14.992 1.040 1.00 81.75 126 VAL A N 1
ATOM 994 C CA . VAL A 1 126 ? -14.827 -15.853 0.322 1.00 81.75 126 VAL A CA 1
ATOM 995 C C . VAL A 1 126 ? -13.407 -15.472 0.740 1.00 81.75 126 VAL A C 1
ATOM 997 O O . VAL A 1 126 ? -12.996 -14.347 0.462 1.00 81.75 126 VAL A O 1
ATOM 1000 N N . PRO A 1 127 ? -12.633 -16.376 1.371 1.00 82.88 127 PRO A N 1
ATOM 1001 C CA . PRO A 1 127 ? -11.258 -16.086 1.763 1.00 82.88 127 PRO A CA 1
ATOM 1002 C C . PRO A 1 127 ? -10.402 -15.611 0.584 1.00 82.88 127 PRO A C 1
ATOM 1004 O O . PRO A 1 127 ? -10.356 -16.266 -0.455 1.00 82.88 127 PRO A O 1
ATOM 1007 N N . GLY A 1 128 ? -9.696 -14.497 0.768 1.00 84.81 128 GLY A N 1
ATOM 1008 C CA . GLY A 1 128 ? -8.730 -13.975 -0.197 1.00 84.81 128 GLY A CA 1
ATOM 1009 C C . GLY A 1 128 ? -9.323 -13.148 -1.329 1.00 84.81 128 GLY A C 1
ATOM 1010 O O . GLY A 1 128 ? -8.557 -12.677 -2.168 1.00 84.81 128 GLY A O 1
ATOM 1011 N N . ARG A 1 129 ? -10.640 -12.914 -1.362 1.00 84.75 129 ARG A N 1
ATOM 1012 C CA . ARG A 1 129 ? -11.258 -12.073 -2.396 1.00 84.75 129 ARG A CA 1
ATOM 1013 C C . ARG A 1 129 ? -10.800 -10.617 -2.281 1.00 84.75 129 ARG A C 1
ATOM 1015 O O . ARG A 1 129 ? -10.465 -10.031 -3.300 1.00 84.75 129 ARG A O 1
ATOM 1022 N N . THR A 1 130 ? -10.700 -10.057 -1.080 1.00 87.12 130 THR A N 1
ATOM 1023 C CA . THR A 1 130 ? -10.266 -8.673 -0.845 1.00 87.12 130 THR A CA 1
ATOM 1024 C C . THR A 1 130 ? -8.840 -8.526 -1.324 1.00 87.12 130 THR A C 1
ATOM 1026 O O . THR A 1 130 ? -8.531 -7.667 -2.138 1.00 87.12 130 THR A O 1
ATOM 1029 N N . LEU A 1 131 ? -7.994 -9.454 -0.892 1.00 88.88 131 LEU A N 1
ATOM 1030 C CA . LEU A 1 131 ? -6.592 -9.482 -1.256 1.00 88.88 131 LEU A CA 1
ATOM 1031 C C . LEU A 1 131 ? -6.407 -9.587 -2.778 1.00 88.88 131 LEU A C 1
ATOM 1033 O O . LEU A 1 131 ? -5.607 -8.854 -3.349 1.00 88.88 131 LEU A O 1
ATOM 1037 N N . SER A 1 132 ? -7.174 -10.462 -3.433 1.00 86.81 132 SER A N 1
ATOM 1038 C CA . SER A 1 132 ? -7.082 -10.688 -4.880 1.00 86.81 132 SER A CA 1
ATOM 1039 C C . SER A 1 132 ? -7.627 -9.521 -5.701 1.00 86.81 132 SER A C 1
ATOM 1041 O O . SER A 1 132 ? -7.030 -9.165 -6.706 1.00 86.81 132 SER A O 1
ATOM 1043 N N . LEU A 1 133 ? -8.729 -8.899 -5.273 1.00 80.38 133 LEU A N 1
ATOM 1044 C CA . LEU A 1 133 ? -9.312 -7.737 -5.955 1.00 80.38 133 LEU A CA 1
ATOM 1045 C C . LEU A 1 133 ? -8.455 -6.481 -5.812 1.00 80.38 133 LEU A C 1
ATOM 1047 O O . LEU A 1 133 ? -8.492 -5.610 -6.675 1.00 80.38 133 LEU A O 1
ATOM 1051 N N . LEU A 1 134 ? -7.727 -6.377 -4.705 1.00 83.06 134 LEU A N 1
ATOM 1052 C CA . LEU A 1 134 ? -6.821 -5.274 -4.419 1.00 83.06 134 LEU A CA 1
ATOM 1053 C C . LEU A 1 134 ? -5.393 -5.560 -4.897 1.00 83.06 134 LEU A C 1
ATOM 1055 O O . LEU A 1 134 ? -4.497 -4.772 -4.627 1.00 83.06 134 LEU A O 1
ATOM 1059 N N . TYR A 1 135 ? -5.143 -6.696 -5.545 1.00 85.88 135 TYR A N 1
ATOM 1060 C CA . TYR A 1 135 ? -3.806 -7.056 -5.983 1.00 85.88 135 TYR A CA 1
ATOM 1061 C C . TYR A 1 135 ? -3.417 -6.314 -7.265 1.00 85.88 135 TYR A C 1
ATOM 1063 O O . TYR A 1 135 ? -4.129 -6.377 -8.264 1.00 85.88 135 TYR A O 1
ATOM 1071 N N . HIS A 1 136 ? -2.252 -5.673 -7.232 1.00 78.94 136 HIS A N 1
ATOM 1072 C CA . HIS A 1 136 ? -1.577 -5.093 -8.380 1.00 78.94 136 HIS A CA 1
ATOM 1073 C C . HIS A 1 136 ? -0.275 -5.849 -8.635 1.00 78.94 136 HIS A C 1
ATOM 1075 O O . HIS A 1 136 ? 0.523 -6.063 -7.715 1.00 78.94 136 HIS A O 1
ATOM 1081 N N . GLN A 1 137 ? -0.058 -6.262 -9.881 1.00 82.06 137 GLN A N 1
ATOM 1082 C CA . GLN A 1 137 ? 1.136 -7.007 -10.256 1.00 82.06 137 GLN A CA 1
ATOM 1083 C C . GLN A 1 137 ? 2.343 -6.057 -10.350 1.00 82.06 137 GLN A C 1
ATOM 1085 O O . GLN A 1 137 ? 2.356 -5.184 -11.221 1.00 82.06 137 GLN A O 1
ATOM 1090 N N . PRO A 1 138 ? 3.401 -6.234 -9.531 1.00 76.69 138 PRO A N 1
ATOM 1091 C CA . PRO A 1 138 ? 4.588 -5.392 -9.628 1.00 76.69 138 PRO A CA 1
ATOM 1092 C C . PRO A 1 138 ? 5.307 -5.604 -10.963 1.00 76.69 138 PRO A C 1
ATOM 1094 O O . PRO A 1 138 ? 5.629 -6.732 -11.344 1.00 76.69 138 PRO A O 1
ATOM 1097 N N . THR A 1 139 ? 5.603 -4.513 -11.663 1.00 67.38 139 THR A N 1
ATOM 1098 C CA . THR A 1 139 ? 6.444 -4.523 -12.866 1.00 67.38 139 THR A CA 1
ATOM 1099 C C . THR A 1 139 ? 7.913 -4.762 -12.497 1.00 67.38 139 THR A C 1
ATOM 1101 O O . THR A 1 139 ? 8.317 -4.392 -11.396 1.00 67.38 139 THR A O 1
ATOM 1104 N N . PRO A 1 140 ? 8.758 -5.295 -13.404 1.00 61.88 140 PRO A N 1
ATOM 1105 C CA . PRO A 1 140 ? 10.183 -5.523 -13.134 1.00 61.88 140 PRO A CA 1
ATOM 1106 C C . PRO A 1 140 ? 10.927 -4.301 -12.575 1.00 61.88 140 PRO A C 1
ATOM 1108 O O . PRO A 1 140 ? 11.745 -4.440 -11.675 1.00 61.88 140 PRO A O 1
ATOM 1111 N N . ALA A 1 141 ? 10.587 -3.094 -13.038 1.00 57.16 141 ALA A N 1
ATOM 1112 C CA . ALA A 1 141 ? 11.175 -1.849 -12.542 1.00 57.16 141 ALA A CA 1
ATOM 1113 C C . ALA A 1 141 ? 10.794 -1.523 -11.082 1.00 57.16 141 ALA A C 1
ATOM 1115 O O . ALA A 1 141 ? 11.503 -0.780 -10.410 1.00 57.16 141 ALA A O 1
ATOM 1116 N N . GLN A 1 142 ? 9.678 -2.064 -10.588 1.00 63.84 142 GLN A N 1
ATOM 1117 C CA . GLN A 1 142 ? 9.182 -1.851 -9.227 1.00 63.84 142 GLN A CA 1
ATOM 1118 C C . GLN A 1 142 ? 9.682 -2.911 -8.239 1.00 63.84 142 GLN A C 1
ATOM 1120 O O . GLN A 1 142 ? 9.640 -2.666 -7.038 1.00 63.84 142 GLN A O 1
ATOM 1125 N N . ILE A 1 143 ? 10.147 -4.074 -8.706 1.00 62.19 143 ILE A N 1
ATOM 1126 C CA . ILE A 1 143 ? 10.575 -5.184 -7.832 1.00 62.19 143 ILE A CA 1
ATOM 1127 C C . ILE A 1 143 ? 11.772 -4.769 -6.972 1.00 62.19 143 ILE A C 1
ATOM 1129 O O . ILE A 1 143 ? 11.769 -4.993 -5.762 1.00 62.19 143 ILE A O 1
ATOM 1133 N N . ASP A 1 144 ? 12.742 -4.091 -7.588 1.00 58.09 144 ASP A N 1
ATOM 1134 C CA . ASP A 1 144 ? 13.975 -3.638 -6.933 1.00 58.09 144 ASP A CA 1
ATOM 1135 C C . ASP A 1 144 ? 13.825 -2.286 -6.218 1.00 58.09 144 ASP A C 1
ATOM 1137 O O . ASP A 1 144 ? 14.769 -1.772 -5.617 1.00 58.09 144 ASP A O 1
ATOM 1141 N N . CYS A 1 145 ? 12.631 -1.695 -6.264 1.00 52.22 145 CYS A N 1
ATOM 1142 C CA . CYS A 1 145 ? 12.348 -0.399 -5.670 1.00 52.22 145 CYS A CA 1
ATOM 1143 C C . CYS A 1 145 ? 11.339 -0.557 -4.527 1.00 52.22 145 CYS A C 1
ATOM 1145 O O . CYS A 1 145 ? 10.228 -1.038 -4.754 1.00 52.22 145 CYS A O 1
ATOM 1147 N N . PRO A 1 146 ? 11.665 -0.144 -3.292 1.00 62.47 146 PRO A N 1
ATOM 1148 C CA . PRO A 1 146 ? 10.719 -0.230 -2.190 1.00 62.47 146 PRO A CA 1
ATOM 1149 C C . PRO A 1 146 ? 9.563 0.765 -2.369 1.00 62.47 146 PRO A C 1
ATOM 1151 O O . PRO A 1 146 ? 9.710 1.797 -3.021 1.00 62.47 146 PRO A O 1
ATOM 1154 N N . ASN A 1 147 ? 8.450 0.499 -1.682 1.00 61.97 147 ASN A N 1
ATOM 1155 C CA . ASN A 1 147 ? 7.285 1.387 -1.527 1.00 61.97 147 ASN A CA 1
ATOM 1156 C C . ASN A 1 147 ? 6.237 1.416 -2.654 1.00 61.97 147 ASN A C 1
ATOM 1158 O O . ASN A 1 147 ? 5.335 2.252 -2.589 1.00 61.97 147 ASN A O 1
ATOM 1162 N N . PHE A 1 148 ? 6.266 0.505 -3.625 1.00 70.31 148 PHE A N 1
ATOM 1163 C CA . PHE A 1 148 ? 5.169 0.376 -4.591 1.00 70.31 148 PHE A CA 1
ATOM 1164 C C . PHE A 1 148 ? 4.040 -0.481 -4.048 1.00 70.31 148 PHE A C 1
ATOM 1166 O O . PHE A 1 148 ? 4.296 -1.524 -3.462 1.00 70.31 148 PHE A O 1
ATOM 1173 N N . TYR A 1 149 ? 2.795 -0.059 -4.240 1.00 77.25 149 TYR A N 1
ATOM 1174 C CA . TYR A 1 149 ? 1.628 -0.841 -3.842 1.00 77.25 149 TYR A CA 1
ATOM 1175 C C . TYR A 1 149 ? 1.611 -2.233 -4.492 1.00 77.25 149 TYR A C 1
ATOM 1177 O O . TYR A 1 149 ? 1.920 -2.375 -5.672 1.00 77.25 149 TYR A O 1
ATOM 1185 N N . VAL A 1 150 ? 1.226 -3.247 -3.713 1.00 84.69 150 VAL A N 1
ATOM 1186 C CA . VAL A 1 150 ? 1.069 -4.632 -4.185 1.00 84.69 150 VAL A CA 1
ATOM 1187 C C . VAL A 1 150 ? -0.326 -5.159 -3.881 1.00 84.69 150 VAL A C 1
ATOM 1189 O O . VAL A 1 150 ? -0.975 -5.714 -4.753 1.00 84.69 150 VAL A O 1
ATOM 1192 N N . THR A 1 151 ? -0.793 -5.051 -2.638 1.00 89.75 151 THR A N 1
ATOM 1193 C CA . THR A 1 151 ? -2.154 -5.460 -2.245 1.00 89.75 151 THR A CA 1
ATOM 1194 C C . THR A 1 151 ? -2.498 -4.886 -0.872 1.00 89.75 151 THR A C 1
ATOM 1196 O O . THR A 1 151 ? -1.647 -4.286 -0.212 1.00 89.75 151 THR A O 1
ATOM 1199 N N . ALA A 1 152 ? -3.733 -5.066 -0.408 1.00 90.19 152 ALA A N 1
ATOM 1200 C CA . ALA A 1 152 ? -4.167 -4.633 0.911 1.00 90.19 152 ALA A CA 1
ATOM 1201 C C . ALA A 1 152 ? -5.253 -5.535 1.520 1.00 90.19 152 ALA A C 1
ATOM 1203 O O . ALA A 1 152 ? -5.897 -6.339 0.848 1.00 90.19 152 ALA A O 1
ATOM 1204 N N . LEU A 1 153 ? -5.469 -5.359 2.822 1.00 91.81 153 LEU A N 1
ATOM 1205 C CA . LEU A 1 153 ? -6.638 -5.825 3.561 1.00 91.81 153 LEU A CA 1
ATOM 1206 C C . LEU A 1 153 ? -7.392 -4.603 4.088 1.00 91.81 153 LEU A C 1
ATOM 1208 O O . LEU A 1 153 ? -6.772 -3.691 4.638 1.00 91.81 153 LEU A O 1
ATOM 1212 N N . LEU A 1 154 ? -8.713 -4.584 3.922 1.00 88.56 154 LEU A N 1
ATOM 1213 C CA . LEU A 1 154 ? -9.566 -3.439 4.252 1.00 88.56 154 LEU A CA 1
ATOM 1214 C C . LEU A 1 154 ? -10.557 -3.776 5.361 1.00 88.56 154 LEU A C 1
ATOM 1216 O O . LEU A 1 154 ? -11.040 -4.901 5.450 1.00 88.56 154 LEU A O 1
ATOM 1220 N N . CYS A 1 155 ? -10.886 -2.784 6.182 1.00 86.38 155 CYS A N 1
ATOM 1221 C CA . CYS A 1 155 ? -12.040 -2.845 7.073 1.00 86.38 155 CYS A CA 1
ATOM 1222 C C . CYS A 1 155 ? -13.3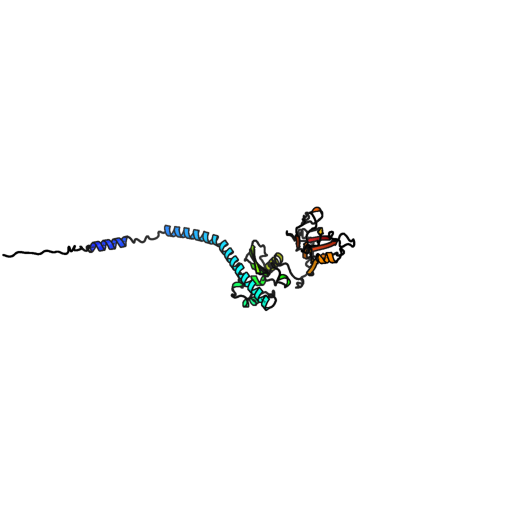54 -2.716 6.276 1.00 86.38 155 CYS A C 1
ATOM 1224 O O . CYS A 1 155 ? -13.365 -2.116 5.199 1.00 86.38 155 CYS A O 1
ATOM 1226 N N . ALA A 1 156 ? -14.461 -3.232 6.819 1.00 81.44 156 ALA A N 1
ATOM 1227 C CA . ALA A 1 156 ? -15.788 -3.213 6.186 1.00 81.44 156 ALA A CA 1
ATOM 1228 C C . ALA A 1 156 ? -16.252 -1.800 5.775 1.00 81.44 156 ALA A C 1
ATOM 1230 O O . ALA A 1 156 ? -16.828 -1.591 4.709 1.00 81.44 156 ALA A O 1
ATOM 1231 N N . ASP A 1 157 ? -15.967 -0.817 6.631 1.00 78.19 157 ASP A N 1
ATOM 1232 C CA . ASP A 1 157 ? -16.272 0.607 6.442 1.00 78.19 157 ASP A CA 1
ATOM 1233 C C . ASP A 1 157 ? -15.252 1.337 5.552 1.00 78.19 157 ASP A C 1
ATOM 1235 O O . ASP A 1 157 ? -15.415 2.519 5.259 1.00 78.19 157 ASP A O 1
ATOM 1239 N N . ARG A 1 158 ? -14.195 0.631 5.133 1.00 77.81 158 ARG A N 1
ATOM 1240 C CA . ARG A 1 158 ? -13.080 1.110 4.308 1.00 77.81 158 ARG A CA 1
ATOM 1241 C C . ARG A 1 158 ? -12.328 2.308 4.892 1.00 77.81 158 ARG A C 1
ATOM 1243 O O . ARG A 1 158 ? -11.614 2.987 4.160 1.00 77.81 158 ARG A O 1
ATOM 1250 N N . SER A 1 159 ? -12.441 2.521 6.204 1.00 76.12 159 SER A N 1
ATOM 1251 C CA . SER A 1 159 ? -11.752 3.595 6.926 1.00 76.12 159 SER A CA 1
ATOM 1252 C C . SER A 1 159 ? -10.326 3.219 7.333 1.00 76.12 159 SER A C 1
ATOM 1254 O O . SER A 1 159 ? -9.472 4.091 7.488 1.00 76.12 159 SER A O 1
ATOM 1256 N N . THR A 1 160 ? -10.044 1.921 7.464 1.00 81.38 160 THR A N 1
ATOM 1257 C CA . THR A 1 160 ? -8.718 1.388 7.793 1.00 81.38 160 THR A CA 1
ATOM 1258 C C . THR A 1 160 ? -8.270 0.382 6.738 1.00 81.38 160 THR A C 1
ATOM 1260 O O . THR A 1 160 ? -9.028 -0.515 6.356 1.00 81.38 160 THR A O 1
ATOM 1263 N N . ALA A 1 161 ? -7.009 0.489 6.326 1.00 87.25 161 ALA A N 1
ATOM 1264 C CA . ALA A 1 161 ? -6.328 -0.453 5.449 1.00 87.25 161 ALA A CA 1
ATOM 1265 C C . ALA A 1 161 ? -5.010 -0.924 6.066 1.00 87.25 161 ALA A C 1
ATOM 1267 O O . ALA A 1 161 ? -4.284 -0.152 6.692 1.00 87.25 161 ALA A O 1
ATOM 1268 N N . VAL A 1 162 ? -4.656 -2.184 5.830 1.00 90.25 162 VAL A N 1
ATOM 1269 C CA . VAL A 1 162 ? -3.278 -2.660 5.971 1.00 90.25 162 VAL A CA 1
ATOM 1270 C C . VAL A 1 162 ? -2.766 -2.966 4.574 1.00 90.25 162 VAL A C 1
ATOM 1272 O O . VAL A 1 162 ? -3.340 -3.795 3.875 1.00 90.25 162 VAL A O 1
ATOM 1275 N N . ILE A 1 163 ? -1.717 -2.264 4.162 1.00 89.50 163 ILE A N 1
ATOM 1276 C CA . ILE A 1 163 ? -1.197 -2.245 2.798 1.00 89.50 163 ILE A CA 1
ATOM 1277 C C . ILE A 1 163 ? 0.131 -2.996 2.758 1.00 89.50 163 ILE A C 1
ATOM 1279 O O . ILE A 1 163 ? 0.997 -2.770 3.605 1.00 89.50 163 ILE A O 1
ATOM 1283 N N . LEU A 1 164 ? 0.293 -3.859 1.757 1.00 88.62 164 LEU A N 1
ATOM 1284 C CA . LEU A 1 164 ? 1.560 -4.465 1.371 1.00 88.62 164 LEU A CA 1
ATOM 1285 C C . LEU A 1 164 ? 2.162 -3.682 0.202 1.00 88.62 164 LEU A C 1
ATOM 1287 O O . LEU A 1 164 ? 1.501 -3.460 -0.815 1.00 88.62 164 LEU A O 1
ATOM 1291 N N . LYS A 1 165 ? 3.434 -3.313 0.347 1.00 83.38 165 LYS A N 1
ATOM 1292 C CA . LYS A 1 165 ? 4.244 -2.668 -0.681 1.00 83.38 165 LYS A CA 1
ATOM 1293 C C . LYS A 1 165 ? 5.447 -3.533 -1.079 1.00 83.38 165 LYS A C 1
ATOM 1295 O O . LYS A 1 165 ? 5.851 -4.436 -0.339 1.00 83.38 165 LYS A O 1
ATOM 1300 N N . THR A 1 166 ? 6.047 -3.238 -2.230 1.00 77.62 166 THR A N 1
ATOM 1301 C CA . THR A 1 166 ? 7.303 -3.841 -2.694 1.00 77.62 166 THR A CA 1
ATOM 1302 C C . THR A 1 166 ? 8.408 -3.657 -1.655 1.00 77.62 166 THR A C 1
ATOM 1304 O O . THR A 1 166 ? 8.389 -2.729 -0.839 1.00 77.62 166 THR A O 1
ATOM 1307 N N . GLY A 1 167 ? 9.350 -4.601 -1.635 1.00 76.94 167 GLY A N 1
ATOM 1308 C CA . GLY A 1 167 ? 10.317 -4.736 -0.543 1.00 76.94 167 GLY A CA 1
ATOM 1309 C C . GLY A 1 167 ? 9.735 -5.357 0.736 1.00 76.94 167 GLY A C 1
ATOM 1310 O O . GLY A 1 167 ? 10.394 -5.341 1.771 1.00 76.94 167 GLY A O 1
ATOM 1311 N N . GLY A 1 168 ? 8.506 -5.890 0.692 1.00 81.50 168 GLY A N 1
ATOM 1312 C CA . GLY A 1 168 ? 7.859 -6.544 1.837 1.00 81.50 168 GLY A CA 1
ATOM 1313 C C . GLY A 1 168 ? 7.444 -5.577 2.950 1.00 81.50 168 GLY A C 1
ATOM 1314 O O . GLY A 1 168 ? 7.294 -5.978 4.107 1.00 81.50 168 GLY A O 1
ATOM 1315 N N . ILE A 1 169 ? 7.285 -4.296 2.613 1.00 81.38 169 ILE A N 1
ATOM 1316 C CA . ILE A 1 169 ? 6.917 -3.240 3.555 1.00 81.38 169 ILE A CA 1
ATOM 1317 C C . ILE A 1 169 ? 5.416 -3.325 3.827 1.00 81.38 169 ILE A C 1
ATOM 1319 O O . ILE A 1 169 ? 4.611 -3.400 2.901 1.00 81.38 169 ILE A O 1
ATOM 1323 N N . ILE A 1 170 ? 5.036 -3.302 5.105 1.00 88.56 170 ILE A N 1
ATOM 1324 C CA . ILE A 1 170 ? 3.638 -3.374 5.535 1.00 88.56 170 ILE A CA 1
ATOM 1325 C C . ILE A 1 170 ? 3.313 -2.135 6.352 1.00 88.56 170 ILE A C 1
ATOM 1327 O O . ILE A 1 170 ? 3.949 -1.878 7.375 1.00 88.56 170 ILE A O 1
ATOM 1331 N N . GLU A 1 171 ? 2.290 -1.403 5.931 1.00 84.31 171 GLU A N 1
ATOM 1332 C CA . GLU A 1 171 ? 1.843 -0.177 6.586 1.00 84.31 171 GLU A CA 1
ATOM 1333 C C . GLU A 1 171 ? 0.361 -0.250 6.928 1.00 84.31 171 GLU A C 1
ATOM 1335 O O . GLU A 1 171 ? -0.446 -0.785 6.170 1.00 84.31 171 GLU A O 1
ATOM 1340 N N . LYS A 1 172 ? -0.004 0.320 8.074 1.00 83.88 172 LYS A N 1
ATOM 1341 C CA . LYS A 1 172 ? -1.399 0.541 8.447 1.00 83.88 172 LYS A CA 1
ATOM 1342 C C . LYS A 1 172 ? -1.759 1.988 8.128 1.00 83.88 172 LYS A C 1
ATOM 1344 O O . LYS A 1 172 ? -1.029 2.890 8.529 1.00 83.88 172 LYS A O 1
ATOM 1349 N N . HIS A 1 173 ? -2.893 2.187 7.473 1.00 76.12 173 HIS A N 1
ATOM 1350 C CA . HIS A 1 173 ? -3.474 3.494 7.189 1.00 76.12 173 HIS A CA 1
ATOM 1351 C C . HIS A 1 173 ? -4.876 3.561 7.789 1.00 76.12 173 HIS A C 1
ATOM 1353 O O . HIS A 1 173 ? -5.669 2.639 7.613 1.00 76.12 173 HIS A O 1
ATOM 1359 N N . ASP A 1 174 ? -5.161 4.634 8.518 1.00 78.62 174 ASP A N 1
ATOM 1360 C CA . ASP A 1 174 ? -6.454 4.913 9.150 1.00 78.62 174 ASP A CA 1
ATOM 1361 C C . ASP A 1 174 ? -7.041 6.211 8.574 1.00 78.62 174 ASP A C 1
ATOM 1363 O O . ASP A 1 174 ? -6.304 7.044 8.048 1.00 78.62 174 ASP A O 1
ATOM 1367 N N . GLY A 1 175 ? -8.354 6.409 8.710 1.00 73.12 175 GLY A N 1
ATOM 1368 C CA . GLY A 1 175 ? -9.034 7.626 8.247 1.00 73.12 175 GLY A CA 1
ATOM 1369 C C . GLY A 1 175 ? -9.194 7.705 6.728 1.00 73.12 175 GLY A C 1
ATOM 1370 O O . GLY A 1 175 ? -9.226 8.794 6.163 1.00 73.12 175 GLY A O 1
ATOM 1371 N N . LEU A 1 176 ? -9.260 6.558 6.056 1.00 72.06 176 LEU A N 1
ATOM 1372 C CA . LEU A 1 176 ? -9.423 6.488 4.613 1.00 72.06 176 LEU A CA 1
ATOM 1373 C C . LEU A 1 176 ? -10.865 6.782 4.191 1.00 72.06 176 LEU A C 1
ATOM 1375 O O . LEU A 1 176 ? -11.824 6.326 4.809 1.00 72.06 176 LEU A O 1
ATOM 1379 N N . HIS A 1 177 ? -11.010 7.518 3.092 1.00 68.62 177 HIS A N 1
ATOM 1380 C CA . HIS A 1 177 ? -12.296 7.811 2.460 1.00 68.62 177 HIS A CA 1
ATOM 1381 C C . HIS A 1 177 ? -12.401 7.068 1.129 1.00 68.62 177 HIS A C 1
ATOM 1383 O O . HIS A 1 177 ? -12.521 7.669 0.063 1.00 68.62 177 HIS A O 1
ATOM 1389 N N . LEU A 1 178 ? -12.289 5.740 1.182 1.00 68.56 178 LEU A N 1
ATOM 1390 C CA . LEU A 1 178 ? -12.428 4.911 -0.012 1.00 68.56 178 LEU A CA 1
ATOM 1391 C C . LEU A 1 178 ? -13.916 4.768 -0.362 1.00 68.56 178 LEU A C 1
ATOM 1393 O O . LEU A 1 178 ? -14.741 4.615 0.545 1.00 68.56 178 LEU A O 1
ATOM 1397 N N . PRO A 1 179 ? -14.279 4.786 -1.657 1.00 62.69 179 PRO A N 1
ATOM 1398 C CA . PRO A 1 179 ? -15.668 4.613 -2.082 1.00 62.69 179 PRO A CA 1
ATOM 1399 C C . PRO A 1 179 ? -16.199 3.315 -1.485 1.00 62.69 179 PRO A C 1
ATOM 1401 O O . PRO A 1 179 ? -15.484 2.329 -1.559 1.00 62.69 179 PRO A O 1
ATOM 1404 N N . ALA A 1 180 ? -17.391 3.298 -0.878 1.00 59.47 180 ALA A N 1
ATOM 1405 C CA . ALA A 1 180 ? -17.939 2.136 -0.157 1.00 59.47 180 ALA A CA 1
ATOM 1406 C C . ALA A 1 180 ? -18.735 1.157 -1.044 1.00 59.47 180 ALA A C 1
ATOM 1408 O O . ALA A 1 180 ? -19.037 0.040 -0.629 1.00 59.47 180 ALA A O 1
ATOM 1409 N N . SER A 1 181 ? -19.059 1.564 -2.271 1.00 59.84 181 SER A N 1
ATOM 1410 C CA . SER A 1 181 ? -19.933 0.850 -3.209 1.00 59.84 181 SER A CA 1
ATOM 1411 C C . SER A 1 181 ? -19.291 -0.387 -3.836 1.00 59.84 181 SER A C 1
ATOM 1413 O O . SER A 1 181 ? -19.956 -1.408 -3.978 1.00 59.84 181 SER A O 1
ATOM 1415 N N . ASP A 1 182 ? -18.002 -0.334 -4.189 1.00 67.81 182 ASP A N 1
ATOM 1416 C CA . ASP A 1 182 ? -17.344 -1.412 -4.943 1.00 67.81 182 ASP A CA 1
ATOM 1417 C C . ASP A 1 182 ? -15.871 -1.575 -4.548 1.00 67.81 182 ASP A C 1
ATOM 1419 O O . ASP A 1 182 ? -15.125 -0.598 -4.491 1.00 67.81 182 ASP A O 1
ATOM 1423 N N . LEU A 1 183 ? -15.453 -2.800 -4.223 1.00 68.38 183 LEU A N 1
ATOM 1424 C CA . LEU A 1 183 ? -14.062 -3.119 -3.879 1.00 68.38 183 LEU A CA 1
ATOM 1425 C C . LEU A 1 183 ? -13.110 -2.819 -5.042 1.00 68.38 183 LEU A C 1
ATOM 1427 O O . LEU A 1 183 ? -11.979 -2.425 -4.786 1.00 68.38 183 LEU A O 1
ATOM 1431 N N . ARG A 1 184 ? -13.564 -2.923 -6.300 1.00 63.06 184 ARG A N 1
ATOM 1432 C CA . ARG A 1 184 ? -12.751 -2.544 -7.470 1.00 63.06 184 ARG A CA 1
ATOM 1433 C C . ARG A 1 184 ? -12.491 -1.036 -7.525 1.00 63.06 184 ARG A C 1
ATOM 1435 O O . ARG A 1 184 ? -11.393 -0.616 -7.869 1.00 63.06 184 ARG A O 1
ATOM 1442 N N . GLN A 1 185 ? -13.463 -0.213 -7.128 1.00 63.06 185 GLN A N 1
ATOM 1443 C CA . GLN A 1 185 ? -13.272 1.239 -7.012 1.00 63.06 185 GLN A CA 1
ATOM 1444 C C . GLN A 1 185 ? -12.351 1.599 -5.841 1.00 63.06 185 GLN A C 1
ATOM 1446 O O . GLN A 1 185 ? -11.561 2.531 -5.950 1.00 63.06 185 GLN A O 1
ATOM 1451 N N . ALA A 1 186 ? -12.414 0.847 -4.738 1.00 62.72 186 ALA A N 1
ATOM 1452 C CA . ALA A 1 186 ? -11.452 0.988 -3.649 1.00 62.72 186 ALA A CA 1
ATOM 1453 C C . ALA A 1 186 ? -10.041 0.567 -4.091 1.00 62.72 186 ALA A C 1
ATOM 1455 O O . ALA A 1 186 ? -9.092 1.269 -3.767 1.00 62.72 186 ALA A O 1
ATOM 1456 N N . ALA A 1 187 ? -9.906 -0.504 -4.881 1.00 60.38 187 ALA A N 1
ATOM 1457 C CA . ALA A 1 187 ? -8.644 -0.910 -5.505 1.00 60.38 187 ALA A CA 1
ATOM 1458 C C . ALA A 1 187 ? -8.058 0.222 -6.346 1.00 60.38 187 ALA A C 1
ATOM 1460 O O . ALA A 1 187 ? -6.911 0.604 -6.149 1.00 60.38 187 ALA A O 1
ATOM 1461 N N . LEU A 1 188 ? -8.884 0.814 -7.212 1.00 58.16 188 LEU A N 1
ATOM 1462 C CA . LEU A 1 188 ? -8.498 1.951 -8.037 1.00 58.16 188 LEU A CA 1
ATOM 1463 C C . LEU A 1 188 ? -8.098 3.162 -7.185 1.00 58.16 188 LEU A C 1
ATOM 1465 O O . LEU A 1 188 ? -7.109 3.813 -7.483 1.00 58.16 188 LEU A O 1
ATOM 1469 N N . ALA A 1 189 ? -8.829 3.464 -6.112 1.00 62.25 189 ALA A N 1
ATOM 1470 C CA . ALA A 1 189 ? -8.491 4.570 -5.220 1.00 62.25 189 ALA A CA 1
ATOM 1471 C C . ALA A 1 189 ? -7.174 4.323 -4.459 1.00 62.25 189 ALA A C 1
ATOM 1473 O O . ALA A 1 189 ? -6.347 5.227 -4.375 1.00 62.25 189 ALA A O 1
ATOM 1474 N N . LEU A 1 190 ? -6.941 3.102 -3.962 1.00 64.00 190 LEU A N 1
ATOM 1475 C CA . LEU A 1 190 ? -5.680 2.708 -3.323 1.00 64.00 190 LEU A CA 1
ATOM 1476 C C . LEU A 1 190 ? -4.509 2.754 -4.313 1.00 64.00 190 LEU A C 1
ATOM 1478 O O . LEU A 1 190 ? -3.433 3.228 -3.960 1.00 64.00 190 LEU A O 1
ATOM 1482 N N . ASP A 1 191 ? -4.719 2.308 -5.549 1.00 53.94 191 ASP A N 1
ATOM 1483 C CA . ASP A 1 191 ? -3.740 2.378 -6.635 1.00 53.94 191 ASP A CA 1
ATOM 1484 C C . ASP A 1 191 ? -3.436 3.836 -7.029 1.00 53.94 191 ASP A C 1
ATOM 1486 O O . ASP A 1 191 ? -2.285 4.256 -7.135 1.00 53.94 191 ASP A O 1
ATOM 1490 N N . LEU A 1 192 ? -4.458 4.686 -7.121 1.00 53.34 192 LEU A N 1
ATOM 1491 C CA . LEU A 1 192 ? -4.286 6.119 -7.365 1.00 53.34 192 LEU A CA 1
ATOM 1492 C C . LEU A 1 192 ? -3.571 6.836 -6.215 1.00 53.34 192 LEU A C 1
ATOM 1494 O O . LEU A 1 192 ? -2.877 7.828 -6.457 1.00 53.34 192 LEU A O 1
ATOM 1498 N N . GLN A 1 193 ? -3.744 6.361 -4.982 1.00 54.28 193 GLN A N 1
ATOM 1499 C CA . GLN A 1 193 ? -3.182 6.971 -3.781 1.00 54.28 193 GLN A CA 1
ATOM 1500 C C . GLN A 1 193 ? -1.775 6.438 -3.447 1.00 54.28 193 GLN A C 1
ATOM 1502 O O . GLN A 1 193 ? -0.945 7.203 -2.957 1.00 54.28 193 GLN A O 1
ATOM 1507 N N . TRP A 1 194 ? -1.471 5.172 -3.768 1.00 52.03 194 TRP A N 1
ATOM 1508 C CA . TRP A 1 194 ? -0.212 4.495 -3.408 1.00 52.03 194 TRP A CA 1
ATOM 1509 C C . TRP A 1 194 ? 0.404 3.582 -4.487 1.00 52.03 194 TRP A C 1
ATOM 1511 O O . TRP A 1 194 ? 1.545 3.153 -4.319 1.00 52.03 194 TRP A O 1
ATOM 1521 N N . GLY A 1 195 ? -0.292 3.275 -5.582 1.00 44.50 195 GLY A N 1
ATOM 1522 C CA . GLY A 1 195 ? 0.159 2.381 -6.662 1.00 44.50 195 GLY A CA 1
ATOM 1523 C C . GLY A 1 195 ? 0.694 3.055 -7.927 1.00 44.50 195 GLY A C 1
ATOM 1524 O O . GLY A 1 195 ? 0.957 2.395 -8.927 1.00 44.50 195 GLY A O 1
ATOM 1525 N N . ARG A 1 196 ? 0.963 4.363 -7.896 1.00 44.84 196 ARG A N 1
ATOM 1526 C CA . ARG A 1 196 ? 1.364 5.149 -9.076 1.00 44.84 196 ARG A CA 1
ATOM 1527 C C . ARG A 1 196 ? 2.703 4.761 -9.725 1.00 44.84 196 ARG A C 1
ATOM 1529 O O . ARG A 1 196 ? 3.641 5.533 -9.623 1.00 44.84 196 ARG A O 1
ATOM 1536 N N . TYR A 1 197 ? 2.756 3.670 -10.493 1.00 37.44 197 TYR A N 1
ATOM 1537 C CA . TYR A 1 197 ? 3.589 3.477 -11.696 1.00 37.44 197 TYR A CA 1
ATOM 1538 C C . TYR A 1 197 ? 2.879 2.488 -12.649 1.00 37.44 197 TYR A C 1
ATOM 1540 O O . TYR A 1 197 ? 3.360 1.389 -12.906 1.00 37.44 197 TYR A O 1
ATOM 1548 N N . ARG A 1 198 ? 1.741 2.881 -13.241 1.00 32.78 198 ARG A N 1
ATOM 1549 C CA . ARG A 1 198 ? 1.230 2.176 -14.429 1.00 32.78 198 ARG A CA 1
ATOM 1550 C C . ARG A 1 198 ? 2.229 2.381 -15.576 1.00 32.78 198 ARG A C 1
ATOM 1552 O O . ARG A 1 198 ? 2.518 3.518 -15.953 1.00 32.78 198 ARG A O 1
ATOM 1559 N N . SER A 1 199 ? 2.772 1.298 -16.127 1.00 30.34 199 SER A N 1
ATOM 1560 C CA . SER A 1 199 ? 3.438 1.329 -17.435 1.00 30.34 199 SER A CA 1
ATOM 1561 C C . SER A 1 199 ? 2.396 1.603 -18.535 1.00 30.34 199 SER A C 1
ATOM 1563 O O . SER A 1 199 ? 1.293 1.053 -18.474 1.00 30.34 199 SER A O 1
ATOM 1565 N N . PRO A 1 200 ? 2.695 2.448 -19.536 1.00 29.88 200 PRO A N 1
ATOM 1566 C CA . PRO A 1 200 ? 1.766 2.755 -20.618 1.00 29.88 200 PRO A CA 1
ATOM 1567 C C . PRO A 1 200 ? 1.667 1.546 -21.554 1.00 29.88 200 PRO A C 1
ATOM 1569 O O . PRO A 1 200 ? 2.587 1.273 -22.316 1.00 29.88 200 PRO A O 1
ATOM 1572 N N . GLY A 1 201 ? 0.570 0.789 -21.482 1.00 30.86 201 GLY A N 1
ATOM 1573 C CA . GLY A 1 201 ? 0.354 -0.311 -22.428 1.00 30.86 201 GLY A CA 1
ATOM 1574 C C . GLY A 1 201 ? -0.490 -1.484 -21.944 1.00 30.86 201 GLY A C 1
ATOM 1575 O O . GLY A 1 201 ? -0.151 -2.621 -22.240 1.00 30.86 201 GLY A O 1
ATOM 1576 N N . ALA A 1 202 ? -1.588 -1.254 -21.224 1.00 27.23 202 ALA A N 1
ATOM 1577 C CA . ALA A 1 202 ? -2.635 -2.267 -21.079 1.00 27.23 202 ALA A CA 1
ATOM 1578 C C . ALA A 1 202 ? -3.996 -1.564 -21.084 1.00 27.23 202 ALA A C 1
ATOM 1580 O O . ALA A 1 202 ? -4.317 -0.760 -20.202 1.00 27.23 202 ALA A O 1
ATOM 1581 N N . GLY A 1 203 ? -4.710 -1.765 -22.189 1.00 30.50 203 GLY A N 1
ATOM 1582 C CA . GLY A 1 203 ? -5.782 -0.905 -22.659 1.00 30.50 203 GLY A CA 1
ATOM 1583 C C . GLY A 1 203 ? -7.013 -0.847 -21.765 1.00 30.50 203 GLY A C 1
ATOM 1584 O O . GLY A 1 203 ? -7.428 -1.837 -21.178 1.00 30.50 203 GLY A O 1
ATOM 1585 N N . LEU A 1 204 ? -7.637 0.327 -21.773 1.00 30.47 204 LEU A N 1
ATOM 1586 C CA . LEU A 1 204 ? -9.077 0.449 -21.936 1.00 30.47 204 LEU A CA 1
ATOM 1587 C C . LEU A 1 204 ? -9.305 1.568 -22.953 1.00 30.47 204 LEU A C 1
ATOM 1589 O O . LEU A 1 204 ? -9.211 2.752 -22.647 1.00 30.47 204 LEU A O 1
ATOM 1593 N N . SER A 1 205 ? -9.571 1.167 -24.190 1.00 37.25 205 SER A N 1
ATOM 1594 C CA . SER A 1 205 ? -10.423 1.926 -25.093 1.00 37.25 205 SER A CA 1
ATOM 1595 C C . SER A 1 205 ? -11.803 2.046 -24.436 1.00 37.25 205 SER A C 1
ATOM 1597 O O . SER A 1 205 ? -12.572 1.087 -24.418 1.00 37.25 205 SER A O 1
ATOM 1599 N N . GLY A 1 206 ? -12.080 3.210 -23.858 1.00 26.94 206 GLY A N 1
ATOM 1600 C CA . GLY A 1 206 ? -13.397 3.691 -23.440 1.00 26.94 206 GLY A CA 1
ATOM 1601 C C . GLY A 1 206 ? -13.520 5.144 -23.904 1.00 26.94 206 GLY A C 1
ATOM 1602 O O . GLY A 1 206 ? -12.490 5.810 -24.023 1.00 26.94 206 GLY A O 1
ATOM 1603 N N . PRO A 1 207 ? -14.719 5.605 -24.291 1.00 29.75 207 PRO A N 1
ATOM 1604 C CA . PRO A 1 207 ? -14.859 6.721 -25.209 1.00 29.75 207 PRO A CA 1
ATOM 1605 C C . PRO A 1 207 ? -14.336 8.004 -24.575 1.00 29.75 207 PRO A C 1
ATOM 1607 O O . PRO A 1 207 ? -14.452 8.206 -23.367 1.00 29.75 207 PRO A O 1
ATOM 1610 N N . ALA A 1 208 ? -13.811 8.887 -25.421 1.00 42.38 208 ALA A N 1
ATOM 1611 C CA . ALA A 1 208 ? -13.785 10.306 -25.127 1.00 42.38 208 ALA A CA 1
ATOM 1612 C C . ALA A 1 208 ? -15.189 10.716 -24.639 1.00 42.38 208 ALA A C 1
ATOM 1614 O O . ALA A 1 208 ? -16.138 10.765 -25.421 1.00 42.38 208 ALA A O 1
ATOM 1615 N N . GLY A 1 209 ? -15.332 10.888 -23.326 1.00 27.39 209 GLY A N 1
ATOM 1616 C CA . GLY A 1 209 ? -16.508 11.465 -22.686 1.00 27.39 209 GLY A CA 1
ATOM 1617 C C . GLY A 1 209 ? -16.371 12.984 -22.675 1.00 27.39 209 GLY A C 1
ATOM 1618 O O . GLY A 1 209 ? -15.247 13.484 -22.643 1.00 27.39 209 GLY A O 1
ATOM 1619 N N . PRO A 1 210 ? -17.487 13.715 -22.785 1.00 32.19 210 PRO A N 1
ATOM 1620 C CA . PRO A 1 210 ? -17.512 15.045 -23.361 1.00 32.19 210 PRO A CA 1
ATOM 1621 C C . PRO A 1 210 ? -16.828 16.062 -22.455 1.00 32.19 210 PRO A C 1
ATOM 1623 O O . PRO A 1 210 ? -17.003 16.072 -21.240 1.00 32.19 210 PRO A O 1
ATOM 1626 N N . THR A 1 211 ? -16.107 16.972 -23.094 1.00 41.50 211 THR A N 1
ATOM 1627 C CA . THR A 1 211 ? -15.897 18.323 -22.588 1.00 41.50 211 THR A CA 1
ATOM 1628 C C . THR A 1 211 ? -17.262 18.928 -22.242 1.00 41.50 211 THR A C 1
ATOM 1630 O O . THR A 1 211 ? -18.011 19.298 -23.149 1.00 41.50 211 THR A O 1
ATOM 1633 N N . SER A 1 212 ? -17.600 19.005 -20.957 1.00 31.36 212 SER A N 1
ATOM 1634 C CA . SER A 1 212 ? -18.670 19.882 -20.475 1.00 31.36 212 SER A CA 1
ATOM 1635 C C . SER A 1 212 ? -18.045 21.224 -20.071 1.00 31.36 212 SER A C 1
ATOM 1637 O O .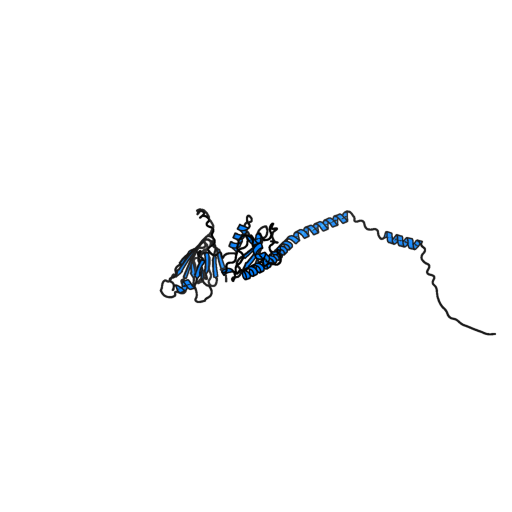 SER A 1 212 ? -17.050 21.204 -19.350 1.00 31.36 212 SER A O 1
ATOM 1639 N N . PRO A 1 213 ? -18.576 22.379 -20.517 1.00 40.47 213 PRO A N 1
ATOM 1640 C CA . PRO A 1 213 ? -17.977 23.695 -20.262 1.00 40.47 213 PRO A CA 1
ATOM 1641 C C . PRO A 1 213 ? -18.143 24.258 -18.837 1.00 40.47 213 PRO A C 1
ATOM 1643 O O . PRO A 1 213 ? -17.794 25.414 -18.634 1.00 40.47 213 PRO A O 1
ATOM 1646 N N . ASP A 1 214 ? -18.648 23.487 -17.867 1.00 37.03 214 ASP A N 1
ATOM 1647 C CA . ASP A 1 214 ? -19.118 24.012 -16.572 1.00 37.03 214 ASP A CA 1
ATOM 1648 C C . ASP A 1 214 ? -18.631 23.194 -15.353 1.00 37.03 214 ASP A C 1
ATOM 1650 O O . ASP A 1 214 ? -19.422 22.883 -14.464 1.00 37.03 214 ASP A O 1
ATOM 1654 N N . ASP A 1 215 ? -17.344 22.833 -15.286 1.00 34.41 215 ASP A N 1
ATOM 1655 C CA . ASP A 1 215 ? -16.732 22.325 -14.041 1.00 34.41 215 ASP A CA 1
ATOM 1656 C C . ASP A 1 215 ? -15.830 23.417 -13.431 1.00 34.41 215 ASP A C 1
ATOM 1658 O O . ASP A 1 215 ? -14.695 23.602 -13.887 1.00 34.41 215 ASP A O 1
ATOM 1662 N N . PRO A 1 216 ? -16.327 24.224 -12.475 1.00 45.91 216 PRO A N 1
ATOM 1663 C CA . PRO A 1 216 ? -15.480 25.098 -11.681 1.00 45.91 216 PRO A CA 1
ATOM 1664 C C . PRO A 1 216 ? -14.789 24.266 -10.586 1.00 45.91 216 PRO A C 1
ATOM 1666 O O . PRO A 1 216 ? -15.424 23.444 -9.932 1.00 45.91 216 PRO A O 1
ATOM 1669 N N . ASP A 1 217 ? -13.498 24.525 -10.367 1.00 40.91 217 ASP A N 1
ATOM 1670 C CA . ASP A 1 217 ? -12.719 24.125 -9.177 1.00 40.91 217 ASP A CA 1
ATOM 1671 C C . ASP A 1 217 ? -11.842 22.860 -9.285 1.00 40.91 217 ASP A C 1
ATOM 1673 O O . ASP A 1 217 ? -11.626 22.108 -8.333 1.00 40.91 217 ASP A O 1
ATOM 1677 N N . GLY A 1 218 ? -11.194 22.698 -10.438 1.00 40.94 218 GLY A N 1
ATOM 1678 C CA . GLY A 1 218 ? -9.844 22.136 -10.520 1.00 40.94 218 GLY A CA 1
ATOM 1679 C C . GLY A 1 218 ? -8.793 23.233 -10.593 1.00 40.94 218 GLY A C 1
ATOM 1680 O O . GLY A 1 218 ? -8.058 23.281 -11.577 1.00 40.94 218 GLY A O 1
ATOM 1681 N N . GLU A 1 219 ? -8.796 24.152 -9.629 1.00 55.00 219 GLU A N 1
ATOM 1682 C CA . GLU A 1 219 ? -7.962 25.357 -9.625 1.00 55.00 219 GLU A CA 1
ATOM 1683 C C . GLU A 1 219 ? -6.490 25.040 -10.034 1.00 55.00 219 GLU A C 1
ATOM 1685 O O . GLU A 1 219 ? -5.852 24.145 -9.472 1.00 55.00 219 GLU A O 1
ATOM 1690 N N . PRO A 1 220 ? -5.970 25.646 -11.124 1.00 63.72 220 PRO A N 1
ATOM 1691 C CA . PRO A 1 220 ? -4.824 25.087 -11.844 1.00 63.72 220 PRO A CA 1
ATOM 1692 C C . PRO A 1 220 ? -3.458 25.581 -11.339 1.00 63.72 220 PRO A C 1
ATOM 1694 O O . PRO A 1 220 ? -3.224 26.782 -11.176 1.00 63.72 220 PRO A O 1
ATOM 1697 N N . LEU A 1 221 ? -2.504 24.652 -11.202 1.00 73.00 221 LEU A N 1
ATOM 1698 C CA . LEU A 1 221 ? -1.084 24.944 -10.990 1.00 73.00 221 LEU A CA 1
ATOM 1699 C C . LEU A 1 221 ? -0.490 25.524 -12.280 1.00 73.00 221 LEU A C 1
ATOM 1701 O O . LEU A 1 221 ? -0.392 24.827 -13.290 1.00 73.00 221 LEU A O 1
ATOM 1705 N N . ASN A 1 222 ? -0.054 26.780 -12.247 1.00 73.50 222 ASN A N 1
ATOM 1706 C CA . ASN A 1 222 ? 0.408 27.503 -13.430 1.00 73.50 222 ASN A CA 1
ATOM 1707 C C . ASN A 1 222 ? 1.703 28.261 -13.188 1.00 73.50 222 ASN A C 1
ATOM 1709 O O . ASN A 1 222 ? 1.992 28.668 -12.075 1.00 73.50 222 ASN A O 1
ATOM 1713 N N . GLY A 1 223 ? 2.463 28.519 -14.246 1.00 75.56 223 GLY A N 1
ATOM 1714 C CA . GLY A 1 223 ? 3.609 29.425 -14.207 1.00 75.56 223 GLY A CA 1
ATOM 1715 C C . GLY A 1 223 ? 4.918 28.734 -14.539 1.00 75.56 223 GLY A C 1
ATOM 1716 O O . GLY A 1 223 ? 4.939 27.624 -15.068 1.00 75.56 223 GLY A O 1
ATOM 1717 N N . ALA A 1 224 ? 6.031 29.417 -14.285 1.00 78.62 224 ALA A N 1
ATOM 1718 C CA . ALA A 1 224 ? 7.344 28.936 -14.679 1.00 78.62 224 ALA A CA 1
ATOM 1719 C C . ALA A 1 224 ? 8.338 28.959 -13.524 1.00 78.62 224 ALA A C 1
ATOM 1721 O O . ALA A 1 224 ? 8.380 29.888 -12.715 1.00 78.62 224 ALA A O 1
ATOM 1722 N N . VAL A 1 225 ? 9.173 27.926 -13.484 1.00 82.19 225 VAL A N 1
ATOM 1723 C CA . VAL A 1 225 ? 10.248 27.777 -12.513 1.00 82.19 225 VAL A CA 1
ATOM 1724 C C . VAL A 1 225 ? 11.583 27.770 -13.237 1.00 82.19 225 VAL A C 1
ATOM 1726 O O . VAL A 1 225 ? 11.789 27.031 -14.202 1.00 82.19 225 VAL A O 1
ATOM 1729 N N . ASN A 1 226 ? 12.510 28.581 -12.741 1.00 77.62 226 ASN A N 1
ATOM 1730 C CA . ASN A 1 226 ? 13.887 28.585 -13.195 1.00 77.62 226 ASN A CA 1
ATOM 1731 C C . ASN A 1 226 ? 14.628 27.375 -12.616 1.00 77.62 226 ASN A C 1
ATOM 1733 O O . ASN A 1 226 ? 14.622 27.126 -11.408 1.00 77.62 226 ASN A O 1
ATOM 1737 N N . LEU A 1 227 ? 15.308 26.641 -13.483 1.00 77.56 227 LEU A N 1
ATOM 1738 C CA . LEU A 1 227 ? 16.056 25.435 -13.189 1.00 77.56 227 LEU A CA 1
ATOM 1739 C C . LEU A 1 227 ? 17.542 25.646 -13.471 1.00 77.56 227 LEU A C 1
ATOM 1741 O O . LEU A 1 227 ? 17.969 26.317 -14.418 1.00 77.56 227 LEU A O 1
ATOM 1745 N N . ASN A 1 228 ? 18.363 24.995 -12.658 1.00 71.94 228 ASN A N 1
ATOM 1746 C CA . ASN A 1 228 ? 19.773 24.831 -12.957 1.00 71.94 228 ASN A CA 1
ATOM 1747 C C . ASN A 1 228 ? 20.162 23.385 -12.710 1.00 71.94 228 ASN A C 1
ATOM 1749 O O . ASN A 1 228 ? 20.490 23.067 -11.573 1.00 71.94 228 ASN A O 1
ATOM 1753 N N . PRO A 1 229 ? 20.156 22.542 -13.750 1.00 61.94 229 PRO A N 1
ATOM 1754 C CA . PRO A 1 229 ? 20.745 21.222 -13.648 1.00 61.94 229 PRO A CA 1
ATOM 1755 C C . PRO A 1 229 ? 22.253 21.399 -13.404 1.00 61.94 229 PRO A C 1
ATOM 1757 O O . PRO A 1 229 ? 22.998 21.698 -14.343 1.00 61.94 229 PRO A O 1
ATOM 1760 N N . LYS A 1 230 ? 22.703 21.309 -12.147 1.00 56.69 230 LYS A N 1
ATOM 1761 C CA . LYS A 1 230 ? 24.106 21.438 -11.738 1.00 56.69 230 LYS A CA 1
ATOM 1762 C C . LYS A 1 230 ? 24.938 20.286 -12.303 1.00 56.69 230 LYS A C 1
ATOM 1764 O O . LYS A 1 230 ? 24.440 19.315 -12.865 1.00 56.69 230 LYS A O 1
ATOM 1769 N N . ASN A 1 231 ? 26.251 20.410 -12.131 1.00 53.31 231 ASN A N 1
ATOM 1770 C CA . ASN A 1 231 ? 27.238 19.400 -12.506 1.00 53.31 231 ASN A CA 1
ATOM 1771 C C . ASN A 1 231 ? 27.393 18.274 -11.458 1.00 53.31 231 ASN A C 1
ATOM 1773 O O . ASN A 1 231 ? 28.409 17.588 -11.463 1.00 53.31 231 ASN A O 1
ATOM 1777 N N . ASN A 1 232 ? 26.445 18.127 -10.524 1.00 54.34 232 ASN A N 1
ATOM 1778 C CA . ASN A 1 232 ? 26.439 17.018 -9.572 1.00 54.34 232 ASN A CA 1
ATOM 1779 C C . ASN A 1 232 ? 25.474 15.930 -10.066 1.00 54.34 232 ASN A C 1
ATOM 1781 O O . ASN A 1 232 ? 24.436 16.248 -10.643 1.00 54.34 232 ASN A O 1
ATOM 1785 N N . TYR A 1 233 ? 25.822 14.661 -9.857 1.00 49.84 233 TYR A N 1
ATOM 1786 C CA . TYR A 1 233 ? 25.096 13.502 -10.399 1.00 49.84 233 TYR A CA 1
ATOM 1787 C C . TYR A 1 233 ? 23.739 13.240 -9.718 1.00 49.84 233 TYR A C 1
ATOM 1789 O O . TYR A 1 233 ? 22.969 12.398 -10.176 1.00 49.84 233 TYR A O 1
ATOM 1797 N N . ASP A 1 234 ? 23.420 13.980 -8.657 1.00 47.50 234 ASP A N 1
ATOM 1798 C CA . ASP A 1 234 ? 22.225 13.772 -7.846 1.00 47.50 234 ASP A CA 1
ATOM 1799 C C . ASP A 1 234 ? 20.980 14.421 -8.479 1.00 47.50 234 ASP A C 1
ATOM 1801 O O . ASP A 1 234 ? 20.624 15.541 -8.152 1.00 47.50 234 ASP A O 1
ATOM 1805 N N . PHE A 1 235 ? 20.311 13.719 -9.397 1.00 56.53 235 PHE A N 1
ATOM 1806 C CA . PHE A 1 235 ? 18.852 13.755 -9.641 1.00 56.53 235 PHE A CA 1
ATOM 1807 C C . PHE A 1 235 ? 18.086 15.106 -9.524 1.00 56.53 235 PHE A C 1
ATOM 1809 O O . PHE A 1 235 ? 16.994 15.153 -8.959 1.00 56.53 235 PHE A O 1
ATOM 1816 N N . GLU A 1 236 ? 18.601 16.206 -10.083 1.00 66.62 236 GLU A N 1
ATOM 1817 C CA . GLU A 1 236 ? 18.002 17.553 -9.930 1.00 66.62 236 GLU A CA 1
ATOM 1818 C C . GLU A 1 236 ? 16.837 17.879 -10.893 1.00 66.62 236 GLU A C 1
ATOM 1820 O O . GLU A 1 236 ? 16.095 18.838 -10.662 1.00 66.62 236 GLU A O 1
ATOM 1825 N N . PHE A 1 237 ? 16.663 17.114 -11.977 1.00 79.81 237 PHE A N 1
ATOM 1826 C CA . PHE A 1 237 ? 15.536 17.273 -12.903 1.00 79.81 237 PHE A CA 1
ATOM 1827 C C . PHE A 1 237 ? 15.195 15.968 -13.620 1.00 79.81 237 PHE A C 1
ATOM 1829 O O . PHE A 1 237 ? 16.055 15.346 -14.257 1.00 79.81 237 PHE A O 1
ATOM 1836 N N . GLU A 1 238 ? 13.919 15.611 -13.575 1.00 81.44 238 GLU A N 1
ATOM 1837 C CA . GLU A 1 238 ? 13.360 14.493 -14.312 1.00 81.44 238 GLU A CA 1
ATOM 1838 C C . GLU A 1 238 ? 11.893 14.758 -14.629 1.00 81.44 238 GLU A C 1
ATOM 1840 O O . GLU A 1 238 ? 11.088 15.072 -13.757 1.00 81.44 238 GLU A O 1
ATOM 1845 N N . LEU A 1 239 ? 11.545 14.602 -15.895 1.00 79.38 239 LEU A N 1
ATOM 1846 C CA . LEU A 1 239 ? 10.191 14.713 -16.391 1.00 79.38 239 LEU A CA 1
ATOM 1847 C C . LEU A 1 239 ? 9.823 13.415 -17.081 1.00 79.38 239 LEU A C 1
ATOM 1849 O O . LEU A 1 239 ? 10.539 12.965 -17.972 1.00 79.38 239 LEU A O 1
ATOM 1853 N N . ARG A 1 240 ? 8.681 12.846 -16.715 1.00 77.31 240 ARG A N 1
ATOM 1854 C CA . ARG A 1 240 ? 8.133 11.660 -17.363 1.00 77.31 240 ARG A CA 1
ATOM 1855 C C . ARG A 1 240 ? 6.953 12.045 -18.237 1.00 77.31 240 ARG A C 1
ATOM 1857 O O . ARG A 1 240 ? 5.999 12.678 -17.779 1.00 77.31 240 ARG A O 1
ATOM 1864 N N . ARG A 1 241 ? 7.026 11.646 -19.499 1.00 73.38 241 ARG A N 1
ATOM 1865 C CA . ARG A 1 241 ? 5.970 11.838 -20.490 1.00 73.38 241 ARG A CA 1
ATOM 1866 C C . ARG A 1 241 ? 4.934 10.707 -20.402 1.00 73.38 241 ARG A C 1
ATOM 1868 O O . ARG A 1 241 ? 5.243 9.643 -19.861 1.00 73.38 241 ARG A O 1
ATOM 1875 N N . PRO A 1 242 ? 3.718 10.895 -20.949 1.00 57.16 242 PRO A N 1
ATOM 1876 C CA . PRO A 1 242 ? 2.695 9.846 -20.982 1.00 57.16 242 PRO A CA 1
ATOM 1877 C C . PRO A 1 242 ? 3.131 8.571 -21.714 1.00 57.16 242 PRO A C 1
ATOM 1879 O O . PRO A 1 242 ? 2.690 7.484 -21.358 1.00 57.16 242 PRO A O 1
ATOM 1882 N N . ASP A 1 243 ? 4.019 8.694 -22.704 1.00 60.56 243 ASP A N 1
ATOM 1883 C CA . ASP A 1 243 ? 4.599 7.566 -23.449 1.00 60.56 243 ASP A CA 1
ATOM 1884 C C . ASP A 1 243 ? 5.651 6.776 -22.642 1.00 60.56 243 ASP A C 1
ATOM 1886 O O . ASP A 1 243 ? 6.209 5.795 -23.126 1.00 60.56 243 ASP A O 1
ATOM 1890 N N . GLY A 1 244 ? 5.921 7.187 -21.399 1.00 56.03 244 GLY A N 1
ATOM 1891 C CA . GLY A 1 244 ? 6.890 6.561 -20.511 1.00 56.03 244 GLY A CA 1
ATOM 1892 C C . GLY A 1 244 ? 8.328 7.024 -20.730 1.00 56.03 244 GLY A C 1
ATOM 1893 O O . GLY A 1 244 ? 9.170 6.722 -19.884 1.00 56.03 244 GLY A O 1
ATOM 1894 N N . SER A 1 245 ? 8.612 7.784 -21.791 1.00 66.75 245 SER A N 1
ATOM 1895 C CA . SER A 1 245 ? 9.930 8.377 -22.000 1.00 66.75 245 SER A CA 1
ATOM 1896 C C . SER A 1 245 ? 10.208 9.465 -20.962 1.00 66.75 245 SER A C 1
ATOM 1898 O O . SER A 1 245 ? 9.310 10.177 -20.497 1.00 66.75 245 SER A O 1
ATOM 1900 N N . THR A 1 246 ? 11.475 9.582 -20.575 1.00 76.31 246 THR A N 1
ATOM 1901 C CA . THR A 1 246 ? 11.914 10.537 -19.559 1.00 76.31 246 THR A CA 1
ATOM 1902 C C . THR A 1 246 ? 12.828 11.585 -20.165 1.00 76.31 246 THR A C 1
ATOM 1904 O O . THR A 1 246 ? 13.835 11.254 -20.790 1.00 76.31 246 THR A O 1
ATOM 1907 N N . LEU A 1 247 ? 12.522 12.854 -19.921 1.00 75.00 247 LEU A N 1
ATOM 1908 C CA . LEU A 1 247 ? 13.445 13.954 -20.136 1.00 75.00 247 LEU A CA 1
ATOM 1909 C C . LEU A 1 247 ? 14.188 14.210 -18.824 1.00 75.00 247 LEU A C 1
ATOM 1911 O O . LEU A 1 247 ? 13.605 14.644 -17.836 1.00 75.00 247 LEU A O 1
ATOM 1915 N N . THR A 1 248 ? 15.482 13.922 -18.816 1.00 81.06 248 THR A N 1
ATOM 1916 C CA . THR A 1 248 ? 16.343 14.068 -17.633 1.00 81.06 248 THR A CA 1
ATOM 1917 C C . THR A 1 248 ? 17.350 15.195 -17.827 1.00 81.06 248 THR A C 1
ATOM 1919 O O . THR A 1 248 ? 17.544 15.702 -18.935 1.00 81.06 248 THR A O 1
ATOM 1922 N N . ARG A 1 249 ? 18.0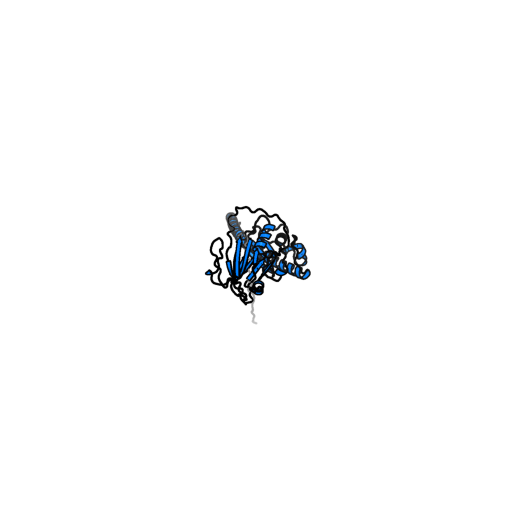61 15.545 -16.753 1.00 76.69 249 ARG A N 1
ATOM 1923 C CA . ARG A 1 249 ? 19.243 16.421 -16.789 1.00 76.69 249 ARG A CA 1
ATOM 1924 C C . ARG A 1 249 ? 20.219 16.077 -17.920 1.00 76.69 249 ARG A C 1
ATOM 1926 O O . ARG A 1 249 ? 20.703 16.986 -18.594 1.00 76.69 249 ARG A O 1
ATOM 1933 N N . ASP A 1 250 ? 20.482 14.789 -18.147 1.00 74.81 250 ASP A N 1
ATOM 1934 C CA . ASP A 1 250 ? 21.427 14.325 -19.170 1.00 74.81 250 ASP A CA 1
ATOM 1935 C C . ASP A 1 250 ? 21.001 14.757 -20.567 1.00 74.81 250 ASP A C 1
ATOM 1937 O O . ASP A 1 250 ? 21.822 15.249 -21.336 1.00 74.81 250 ASP A O 1
ATOM 1941 N N . HIS A 1 251 ? 19.705 14.673 -20.856 1.00 75.06 251 HIS A N 1
ATOM 1942 C CA . HIS A 1 251 ? 19.137 15.101 -22.128 1.00 75.06 251 HIS A CA 1
ATOM 1943 C C . HIS A 1 251 ? 19.252 16.620 -22.316 1.00 75.06 251 HIS A C 1
ATOM 1945 O O . HIS A 1 251 ? 19.629 17.090 -23.392 1.00 75.06 251 HIS A O 1
ATOM 1951 N N . LEU A 1 252 ? 18.999 17.398 -21.257 1.00 73.94 252 LEU A N 1
ATOM 1952 C CA . LEU A 1 252 ? 19.139 18.856 -21.299 1.00 73.94 252 LEU A CA 1
ATOM 1953 C C . LEU A 1 252 ? 20.601 19.276 -21.517 1.00 73.94 252 LEU A C 1
ATOM 1955 O O . LEU A 1 252 ? 20.879 20.158 -22.329 1.00 73.94 252 LEU A O 1
ATOM 1959 N N . HIS A 1 253 ? 21.554 18.614 -20.855 1.00 69.81 253 HIS A N 1
ATOM 1960 C CA . HIS A 1 253 ? 22.988 18.901 -20.991 1.00 69.81 253 HIS A CA 1
ATOM 1961 C C . HIS A 1 253 ? 23.573 18.432 -22.325 1.00 69.81 253 HIS A C 1
ATOM 1963 O O . HIS A 1 253 ? 24.345 19.170 -22.939 1.00 69.81 253 HIS A O 1
ATOM 1969 N N . ALA A 1 254 ? 23.191 17.241 -22.794 1.00 65.12 254 ALA A N 1
ATOM 1970 C CA . ALA A 1 254 ? 23.653 16.685 -24.065 1.00 65.12 254 ALA A CA 1
ATOM 1971 C C . ALA A 1 254 ? 23.249 17.561 -25.259 1.00 65.12 254 ALA A C 1
ATOM 1973 O O . ALA A 1 254 ? 23.985 17.651 -26.237 1.00 65.12 254 ALA A O 1
ATOM 1974 N N . SER A 1 255 ? 22.125 18.273 -25.152 1.00 61.12 255 SER A N 1
ATOM 1975 C CA . SER A 1 255 ? 21.630 19.170 -26.201 1.00 61.12 255 SER A CA 1
ATOM 1976 C C . SER A 1 255 ? 22.419 20.476 -26.376 1.00 61.12 255 SER A C 1
ATOM 1978 O O . SER A 1 255 ? 22.074 21.293 -27.232 1.00 61.12 255 SER A O 1
ATOM 1980 N N . GLY A 1 256 ? 23.420 20.740 -25.526 1.00 57.09 256 GLY A N 1
ATOM 1981 C CA . GLY A 1 256 ? 24.217 21.968 -25.591 1.00 57.09 256 GLY A CA 1
ATOM 1982 C C . GLY A 1 256 ? 23.410 23.255 -25.379 1.00 57.09 256 GLY A C 1
ATOM 1983 O O . GLY A 1 256 ? 23.831 24.308 -25.842 1.00 57.09 256 GLY A O 1
ATOM 1984 N N . GLY A 1 257 ? 22.252 23.181 -24.711 1.00 57.75 257 GLY A N 1
ATOM 1985 C CA . GLY A 1 257 ? 21.355 24.326 -24.508 1.00 57.75 257 GLY A CA 1
ATOM 1986 C C . GLY A 1 257 ? 20.317 24.534 -25.615 1.00 57.75 257 GLY A C 1
ATOM 1987 O O . GLY A 1 257 ? 19.590 25.521 -25.563 1.00 57.75 257 GLY A O 1
ATOM 1988 N N . SER A 1 258 ? 20.226 23.617 -26.585 1.00 56.00 258 SER A N 1
ATOM 1989 C CA . SER A 1 258 ? 19.248 23.678 -27.682 1.00 56.00 258 SER A CA 1
ATOM 1990 C C . SER A 1 258 ? 18.029 22.773 -27.478 1.00 56.00 258 SER A C 1
ATOM 1992 O O . SER A 1 258 ? 17.116 22.816 -28.298 1.00 56.00 258 SER A O 1
ATOM 1994 N N . ALA A 1 259 ? 17.993 21.943 -26.423 1.00 61.28 259 ALA A N 1
ATOM 1995 C CA . ALA A 1 259 ? 16.800 21.158 -26.119 1.00 61.28 259 ALA A CA 1
ATOM 1996 C C . ALA A 1 259 ? 15.647 22.086 -25.746 1.00 61.28 259 ALA A C 1
ATOM 1998 O O . ALA A 1 259 ? 15.754 22.922 -24.851 1.00 61.28 259 ALA A O 1
ATOM 1999 N N . ASP A 1 260 ? 14.543 21.879 -26.440 1.00 65.69 260 ASP A N 1
ATOM 2000 C CA . ASP A 1 260 ? 13.258 22.489 -26.182 1.00 65.69 260 ASP A CA 1
ATOM 2001 C C . ASP A 1 260 ? 12.234 21.352 -26.229 1.00 65.69 260 ASP A C 1
ATOM 2003 O O . ASP A 1 260 ? 12.264 20.510 -27.133 1.00 65.69 260 ASP A O 1
ATOM 2007 N N . PHE A 1 261 ? 11.398 21.255 -25.205 1.00 73.62 261 PHE A N 1
ATOM 2008 C CA . PHE A 1 261 ? 10.353 20.251 -25.130 1.00 73.62 261 PHE A CA 1
ATOM 2009 C C . PHE A 1 261 ? 9.058 20.896 -24.667 1.00 73.62 261 PHE A C 1
ATOM 2011 O O . PHE A 1 261 ? 8.957 21.317 -23.518 1.00 73.62 261 PHE A O 1
ATOM 2018 N N . SER A 1 262 ? 8.049 20.894 -25.532 1.00 69.75 262 SER A N 1
ATOM 2019 C CA . SER A 1 262 ? 6.668 21.195 -25.165 1.00 69.75 262 SER A CA 1
ATOM 2020 C C . SER A 1 262 ? 5.827 19.935 -25.305 1.00 69.75 262 SER A C 1
ATOM 2022 O O . SER A 1 262 ? 5.894 19.250 -26.327 1.00 69.75 262 SER A O 1
ATOM 2024 N N . GLY A 1 263 ? 5.025 19.627 -24.295 1.00 61.06 263 GLY A N 1
ATOM 2025 C CA . GLY A 1 263 ? 4.118 18.492 -24.367 1.00 61.06 263 GLY A CA 1
ATOM 2026 C C . GLY A 1 263 ? 3.548 18.082 -23.017 1.00 61.06 263 GLY A C 1
ATOM 2027 O O . GLY A 1 263 ? 3.850 18.695 -21.990 1.00 61.06 263 GLY A O 1
ATOM 2028 N N . PRO A 1 264 ? 2.726 17.026 -23.002 1.00 66.94 264 PRO A N 1
ATOM 2029 C CA . PRO A 1 264 ? 2.175 16.513 -21.765 1.00 66.94 264 PRO A CA 1
ATOM 2030 C C . PRO A 1 264 ? 3.264 15.859 -20.907 1.00 66.94 264 PRO A C 1
ATOM 2032 O O . PRO A 1 264 ? 4.190 15.214 -21.413 1.00 66.94 264 PRO A O 1
ATOM 2035 N N . ALA A 1 265 ? 3.105 15.968 -19.595 1.00 64.31 265 ALA A N 1
ATOM 2036 C CA . ALA A 1 265 ? 3.838 15.197 -18.602 1.00 64.31 265 ALA A CA 1
ATOM 2037 C C . ALA A 1 265 ? 2.853 14.494 -17.666 1.00 64.31 265 ALA A C 1
ATOM 2039 O O . ALA A 1 265 ? 1.698 14.883 -17.539 1.00 64.31 265 ALA A O 1
ATOM 2040 N N . VAL A 1 266 ? 3.312 13.434 -17.014 1.00 73.19 266 VAL A N 1
ATOM 2041 C CA . VAL A 1 266 ? 2.543 12.737 -15.966 1.00 73.19 266 VAL A CA 1
ATOM 2042 C C . VAL A 1 266 ? 3.193 12.877 -14.595 1.00 73.19 266 VAL A C 1
ATOM 2044 O O . VAL A 1 266 ? 2.555 12.647 -13.568 1.00 73.19 266 VAL A O 1
ATOM 2047 N N . TRP A 1 267 ? 4.472 13.252 -14.582 1.00 83.25 267 TRP A N 1
ATOM 2048 C CA . TRP A 1 267 ? 5.263 13.430 -13.380 1.00 83.25 267 TRP A CA 1
ATOM 2049 C C . TRP A 1 267 ? 6.462 14.321 -13.684 1.00 83.25 267 TRP A C 1
ATOM 2051 O O . TRP A 1 267 ? 7.145 14.121 -14.693 1.00 83.25 267 TRP A O 1
ATOM 2061 N N . ILE A 1 268 ? 6.720 15.299 -12.823 1.00 81.75 268 ILE A N 1
ATOM 2062 C CA . ILE A 1 268 ? 7.866 16.195 -12.951 1.00 81.75 268 ILE A CA 1
ATOM 2063 C C . ILE A 1 268 ? 8.510 16.351 -11.583 1.00 81.75 268 ILE A C 1
ATOM 2065 O O . ILE A 1 268 ? 7.867 16.825 -10.650 1.00 81.75 268 ILE A O 1
ATOM 2069 N N . ARG A 1 269 ? 9.789 16.004 -11.475 1.00 86.19 269 ARG A N 1
ATOM 2070 C CA . ARG A 1 269 ? 10.637 16.310 -10.327 1.00 86.19 269 ARG A CA 1
ATOM 2071 C C . ARG A 1 269 ? 11.659 17.357 -10.709 1.00 86.19 269 ARG A C 1
ATOM 2073 O O . ARG A 1 269 ? 12.354 17.214 -11.714 1.00 86.19 269 ARG A O 1
ATOM 2080 N N . PHE A 1 270 ? 11.773 18.392 -9.890 1.00 83.94 270 PHE A N 1
ATOM 2081 C CA . PHE A 1 270 ? 12.719 19.469 -10.136 1.00 83.94 270 PHE A CA 1
ATOM 2082 C C . PHE A 1 270 ? 13.210 20.118 -8.844 1.00 83.94 270 PHE A C 1
ATOM 2084 O O . PHE A 1 270 ? 12.493 20.185 -7.843 1.00 83.94 270 PHE A O 1
ATOM 2091 N N . THR A 1 271 ? 14.417 20.672 -8.911 1.00 83.19 271 THR A N 1
ATOM 2092 C CA . THR A 1 271 ? 14.976 21.550 -7.879 1.00 83.19 271 THR A CA 1
ATOM 2093 C C . THR A 1 271 ? 15.125 22.967 -8.450 1.00 83.19 271 THR A C 1
ATOM 2095 O O . THR A 1 271 ? 15.859 23.157 -9.427 1.00 83.19 271 THR A O 1
ATOM 2098 N N . PRO A 1 272 ? 14.437 23.982 -7.892 1.00 80.75 272 PRO A N 1
ATOM 2099 C CA . PRO A 1 272 ? 14.466 25.343 -8.411 1.00 80.75 272 PRO A CA 1
ATOM 2100 C C . PRO A 1 272 ? 15.817 26.018 -8.160 1.00 80.75 272 PRO A C 1
ATOM 2102 O O . PRO A 1 272 ? 16.471 25.828 -7.130 1.00 80.75 272 PRO A O 1
ATOM 2105 N N . LYS A 1 273 ? 16.212 26.885 -9.092 1.00 74.38 273 LYS A N 1
ATOM 2106 C CA . LYS A 1 273 ? 17.401 27.727 -8.987 1.00 74.38 273 LYS A CA 1
ATOM 2107 C C . LYS A 1 273 ? 17.026 29.096 -8.416 1.00 74.38 273 LYS A C 1
ATOM 2109 O O . LYS A 1 273 ? 16.688 30.004 -9.166 1.00 74.38 273 LYS A O 1
ATOM 2114 N N . GLY A 1 274 ? 17.173 29.266 -7.104 1.00 61.62 274 GLY A N 1
ATOM 2115 C CA . GLY A 1 274 ? 17.142 30.581 -6.446 1.00 61.62 274 GLY A CA 1
ATOM 2116 C C . GLY A 1 274 ? 16.041 30.763 -5.399 1.00 61.62 274 GLY A C 1
ATOM 2117 O O . GLY A 1 274 ? 15.235 29.869 -5.153 1.00 61.62 274 GLY A O 1
ATOM 2118 N N . ASN A 1 275 ? 16.055 31.925 -4.743 1.00 54.97 275 ASN A N 1
ATOM 2119 C CA . ASN A 1 275 ? 15.008 32.341 -3.805 1.00 54.97 275 ASN A CA 1
ATOM 2120 C C . ASN A 1 275 ? 13.779 32.827 -4.597 1.00 54.97 275 ASN A C 1
ATOM 2122 O O . ASN A 1 275 ? 13.950 33.334 -5.705 1.00 54.97 275 ASN A O 1
ATOM 2126 N N . GLY A 1 276 ? 12.573 32.676 -4.034 1.00 50.94 276 GLY A N 1
ATOM 2127 C CA . GLY A 1 276 ? 11.261 32.700 -4.713 1.00 50.94 276 GLY A CA 1
ATOM 2128 C C . GLY A 1 276 ? 10.939 33.833 -5.706 1.00 50.94 276 GLY A C 1
ATOM 2129 O O . GLY A 1 276 ? 10.016 33.681 -6.492 1.00 50.94 276 GLY A O 1
ATOM 2130 N N . ASN A 1 277 ? 11.728 34.907 -5.777 1.00 54.34 277 ASN A N 1
ATOM 2131 C CA . ASN A 1 277 ? 11.488 36.087 -6.622 1.00 54.34 277 ASN A CA 1
ATOM 2132 C C . ASN A 1 277 ? 11.738 35.895 -8.135 1.00 54.34 277 ASN A C 1
ATOM 2134 O O . ASN A 1 277 ? 11.531 36.831 -8.901 1.00 54.34 277 ASN A O 1
ATOM 2138 N N . GLN A 1 278 ? 12.237 34.739 -8.584 1.00 58.03 278 GLN A N 1
ATOM 2139 C CA . GLN A 1 278 ? 12.489 34.458 -10.013 1.00 58.03 278 GLN A CA 1
ATOM 2140 C C . GLN A 1 278 ? 11.501 33.461 -10.628 1.00 58.03 278 GLN A C 1
ATOM 2142 O O . GLN A 1 278 ? 11.579 33.194 -11.825 1.00 58.03 278 GLN A O 1
ATOM 2147 N N . ASN A 1 279 ? 10.603 32.904 -9.818 1.00 71.19 279 ASN A N 1
ATOM 2148 C CA . ASN A 1 279 ? 9.648 31.886 -10.231 1.00 71.19 279 ASN A CA 1
ATOM 2149 C C . ASN A 1 279 ? 8.247 32.496 -10.204 1.00 71.19 279 ASN A C 1
ATOM 2151 O O . ASN A 1 279 ? 7.935 33.291 -9.323 1.00 71.19 279 ASN A O 1
ATOM 2155 N N . SER A 1 280 ? 7.412 32.133 -11.168 1.00 69.69 280 SER A N 1
ATOM 2156 C CA . SER A 1 280 ? 6.045 32.647 -11.306 1.00 69.69 280 SER A CA 1
ATOM 2157 C C . SER A 1 280 ? 4.993 31.572 -11.049 1.00 69.69 280 SER A C 1
ATOM 2159 O O . SER A 1 280 ? 3.884 31.673 -11.563 1.00 69.69 280 SER A O 1
ATOM 2161 N N . LEU A 1 281 ? 5.354 30.522 -10.302 1.00 77.56 281 LEU A N 1
ATOM 2162 C CA . LEU A 1 281 ? 4.446 29.421 -10.010 1.00 77.56 281 LEU A CA 1
ATOM 2163 C C . LEU A 1 281 ? 3.301 29.927 -9.127 1.00 77.56 281 LEU A C 1
ATOM 2165 O O . LEU A 1 281 ? 3.539 30.555 -8.098 1.00 77.56 281 LEU A O 1
ATOM 2169 N N . SER A 1 282 ? 2.072 29.652 -9.528 1.00 70.06 282 SER A N 1
ATOM 2170 C CA . SER A 1 282 ? 0.859 29.875 -8.766 1.00 70.06 282 SER A CA 1
ATOM 2171 C C . SER A 1 282 ? 0.121 28.557 -8.591 1.00 70.06 282 SER A C 1
ATOM 2173 O O . SER A 1 282 ? 0.072 27.734 -9.504 1.00 70.06 282 SER A O 1
ATOM 2175 N N . LEU A 1 283 ? -0.431 28.357 -7.402 1.00 71.62 283 LEU A N 1
ATOM 2176 C CA . LEU A 1 283 ? -1.345 27.273 -7.080 1.00 71.62 283 LEU A CA 1
ATOM 2177 C C . LEU A 1 283 ? -2.662 27.931 -6.693 1.00 71.62 283 LEU A C 1
ATOM 2179 O O . LEU A 1 283 ? -2.678 28.823 -5.846 1.00 71.62 283 LEU A O 1
ATOM 2183 N N . ASP A 1 284 ? -3.736 27.540 -7.361 1.00 68.00 284 ASP A N 1
ATOM 2184 C CA . ASP A 1 284 ? -5.073 28.085 -7.135 1.00 68.00 284 ASP A CA 1
ATOM 2185 C C . ASP A 1 284 ? -5.142 29.616 -7.256 1.00 68.00 284 ASP A C 1
ATOM 2187 O O . ASP A 1 284 ? -5.687 30.332 -6.414 1.00 68.00 284 ASP A O 1
ATOM 2191 N N . GLY A 1 285 ? -4.461 30.148 -8.278 1.00 61.81 285 GLY A N 1
ATOM 2192 C CA . GLY A 1 285 ? -4.353 31.589 -8.527 1.00 61.81 285 GLY A CA 1
ATOM 2193 C C . GLY A 1 285 ? -3.488 32.358 -7.518 1.00 61.81 285 GLY A C 1
ATOM 2194 O O . GLY A 1 285 ? -3.176 33.525 -7.760 1.00 61.81 285 GLY A O 1
ATOM 2195 N N . GLN A 1 286 ? -3.042 31.724 -6.429 1.00 65.50 286 GLN A N 1
ATOM 2196 C CA . GLN A 1 286 ? -2.165 32.324 -5.426 1.00 65.50 286 GLN A CA 1
ATOM 2197 C C . GLN A 1 286 ? -0.693 32.035 -5.733 1.00 65.50 286 GLN A C 1
ATOM 2199 O O . GLN A 1 286 ? -0.369 30.928 -6.163 1.00 65.50 286 GLN A O 1
ATOM 2204 N N . PRO A 1 287 ? 0.233 32.983 -5.499 1.00 71.25 287 PRO A N 1
ATOM 2205 C CA . PRO A 1 287 ? 1.662 32.722 -5.647 1.00 71.25 287 PRO A CA 1
ATOM 2206 C C . PRO A 1 287 ? 2.109 31.522 -4.797 1.00 71.25 287 PRO A C 1
ATOM 2208 O O . PRO A 1 287 ? 1.924 31.507 -3.581 1.00 71.25 287 PRO A O 1
ATOM 2211 N N . TYR A 1 288 ? 2.721 30.524 -5.435 1.00 78.19 288 TYR A N 1
ATOM 2212 C CA . TYR A 1 288 ? 3.297 29.354 -4.781 1.00 78.19 288 TYR A CA 1
ATOM 2213 C C . TYR A 1 288 ? 4.816 29.504 -4.721 1.00 78.19 288 TYR A C 1
ATOM 2215 O O . TYR A 1 288 ? 5.532 29.345 -5.716 1.00 78.19 288 TYR A O 1
ATOM 2223 N N . GLU A 1 289 ? 5.329 29.821 -3.535 1.00 79.25 289 GLU A N 1
ATOM 2224 C CA . GLU A 1 289 ? 6.760 30.028 -3.353 1.00 79.25 289 GLU A CA 1
ATOM 2225 C C . GLU A 1 289 ? 7.537 28.712 -3.426 1.00 79.25 289 GLU A C 1
ATOM 2227 O O . GLU A 1 289 ? 7.359 27.800 -2.618 1.00 79.25 289 GLU A O 1
ATOM 2232 N N . VAL A 1 290 ? 8.481 28.650 -4.365 1.00 77.19 290 VAL A N 1
ATOM 2233 C CA . VAL A 1 290 ? 9.459 27.564 -4.439 1.00 77.19 290 VAL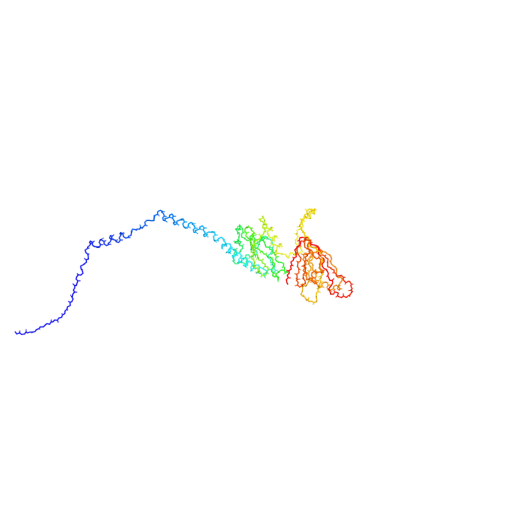 A CA 1
ATOM 2234 C C . VAL A 1 290 ? 10.823 28.056 -3.954 1.00 77.19 290 VAL A C 1
ATOM 2236 O O . VAL A 1 290 ? 11.359 29.064 -4.418 1.00 77.19 290 VAL A O 1
ATOM 2239 N N . SER A 1 291 ? 11.390 27.342 -2.985 1.00 76.44 291 SER A N 1
ATOM 2240 C CA . SER A 1 291 ? 12.699 27.630 -2.388 1.00 76.44 291 SER A CA 1
ATOM 2241 C C . SER A 1 291 ? 13.815 26.763 -2.973 1.00 76.44 291 SER A C 1
ATOM 2243 O O . SER A 1 291 ? 13.643 25.553 -3.135 1.00 76.44 291 SER A O 1
ATOM 2245 N N . ASN A 1 292 ? 14.988 27.365 -3.193 1.00 75.00 292 ASN A N 1
ATOM 2246 C CA . ASN A 1 292 ? 16.240 26.654 -3.463 1.00 75.00 292 ASN A CA 1
ATOM 2247 C C . ASN A 1 292 ? 16.548 25.613 -2.368 1.00 75.00 292 ASN A C 1
ATOM 2249 O O . ASN A 1 292 ? 16.278 25.841 -1.189 1.00 75.00 292 ASN A O 1
ATOM 2253 N N . GLY A 1 293 ? 17.144 24.486 -2.759 1.00 72.12 293 GLY A N 1
ATOM 2254 C CA . GLY A 1 293 ? 17.539 23.411 -1.845 1.00 72.12 293 GLY A CA 1
ATOM 2255 C C . GLY A 1 293 ? 16.390 22.507 -1.397 1.00 72.12 293 GLY A C 1
ATOM 2256 O O . GLY A 1 293 ? 16.573 21.731 -0.468 1.00 72.12 293 GLY A O 1
ATOM 2257 N N . ARG A 1 294 ? 15.219 22.611 -2.037 1.00 75.81 294 ARG A N 1
ATOM 2258 C CA . ARG A 1 294 ? 14.097 21.678 -1.878 1.00 75.81 294 ARG A CA 1
ATOM 2259 C C . ARG A 1 294 ? 13.788 21.032 -3.215 1.00 75.81 294 ARG A C 1
ATOM 2261 O O . ARG A 1 294 ? 13.877 21.690 -4.250 1.00 75.81 294 ARG A O 1
ATOM 2268 N N . THR A 1 295 ? 13.395 19.770 -3.174 1.00 81.19 295 THR A N 1
ATOM 2269 C CA . THR A 1 295 ? 12.964 19.042 -4.367 1.00 81.19 295 THR A CA 1
ATOM 2270 C C . THR A 1 295 ? 11.448 19.076 -4.433 1.00 81.19 295 THR A C 1
ATOM 2272 O O . THR A 1 295 ? 10.780 18.769 -3.448 1.00 81.19 295 THR A O 1
ATOM 2275 N N . TYR A 1 296 ? 10.901 19.451 -5.583 1.00 81.75 296 TYR A N 1
ATOM 2276 C CA . TYR A 1 296 ? 9.463 19.495 -5.815 1.00 81.75 296 TYR A CA 1
ATOM 2277 C C . TYR A 1 296 ? 9.070 18.383 -6.769 1.00 81.75 296 TYR A C 1
ATOM 2279 O O . TYR A 1 296 ? 9.800 18.075 -7.711 1.00 81.75 296 TYR A O 1
ATOM 2287 N N . VAL A 1 297 ? 7.902 17.804 -6.522 1.00 82.00 297 VAL A N 1
ATOM 2288 C CA . VAL A 1 297 ? 7.267 16.821 -7.393 1.00 82.00 297 VAL A CA 1
ATOM 2289 C C . VAL A 1 297 ? 5.885 17.333 -7.759 1.00 82.00 297 VAL A C 1
ATOM 2291 O O . VAL A 1 297 ? 5.077 17.571 -6.864 1.00 82.00 297 VAL A O 1
ATOM 2294 N N . ILE A 1 298 ? 5.630 17.482 -9.058 1.00 75.38 298 ILE A N 1
ATOM 2295 C CA . ILE A 1 298 ? 4.309 17.744 -9.631 1.00 75.38 298 ILE A CA 1
ATOM 2296 C C . ILE A 1 298 ? 3.794 16.436 -10.219 1.00 75.38 298 ILE A C 1
ATOM 2298 O O . ILE A 1 298 ? 4.483 15.799 -11.021 1.00 75.38 298 ILE A O 1
ATOM 2302 N N . GLN A 1 299 ? 2.597 16.021 -9.817 1.00 67.81 299 GLN A N 1
ATOM 2303 C CA . GLN A 1 299 ? 2.020 14.751 -10.243 1.00 67.81 299 GLN A CA 1
ATOM 2304 C C . GLN A 1 299 ? 0.494 14.746 -10.178 1.00 67.81 299 GLN A C 1
ATOM 2306 O O . GLN A 1 299 ? -0.118 15.444 -9.377 1.00 67.81 299 GLN A O 1
ATOM 2311 N N . GLY A 1 300 ? -0.127 13.865 -10.962 1.00 56.19 300 GLY A N 1
ATOM 2312 C CA . GLY A 1 300 ? -1.586 13.815 -11.084 1.00 56.19 300 GLY A CA 1
ATOM 2313 C C . GLY A 1 300 ? -2.135 14.942 -11.956 1.00 56.19 300 GLY A C 1
ATOM 2314 O O . GLY A 1 300 ? -1.406 15.856 -12.332 1.00 56.19 300 GLY A O 1
ATOM 2315 N N . GLY A 1 301 ? -3.419 14.847 -12.294 1.00 61.62 301 GLY A N 1
ATOM 2316 C CA . GLY A 1 301 ? -4.064 15.820 -13.167 1.00 61.62 301 GLY A CA 1
ATOM 2317 C C . GLY A 1 301 ? -3.541 15.810 -14.607 1.00 61.62 301 GLY A C 1
ATOM 2318 O O . GLY A 1 301 ? -2.753 14.949 -15.007 1.00 61.62 301 GLY A O 1
ATOM 2319 N N . ALA A 1 302 ? -3.999 16.773 -15.401 1.00 63.06 302 ALA A N 1
ATOM 2320 C CA . ALA A 1 302 ? -3.520 16.990 -16.762 1.00 63.06 302 ALA A CA 1
ATOM 2321 C C . ALA A 1 302 ? -2.387 18.022 -16.735 1.00 63.06 302 ALA A C 1
ATOM 2323 O O . ALA A 1 302 ? -2.662 19.210 -16.614 1.00 63.06 302 ALA A O 1
ATOM 2324 N N . ILE A 1 303 ? -1.128 17.580 -16.840 1.00 69.50 303 ILE A N 1
ATOM 2325 C CA . ILE A 1 303 ? 0.050 18.460 -16.803 1.00 69.50 303 ILE A CA 1
ATOM 2326 C C . ILE A 1 303 ? 0.526 18.733 -18.232 1.00 69.50 303 ILE A C 1
ATOM 2328 O O . ILE A 1 303 ? 1.003 17.831 -18.923 1.00 69.50 303 ILE A O 1
ATOM 2332 N N . GLN A 1 304 ? 0.449 19.986 -18.664 1.00 74.00 304 GLN A N 1
ATOM 2333 C CA . GLN A 1 304 ? 1.146 20.495 -19.842 1.00 74.00 304 GLN A CA 1
ATOM 2334 C C . GLN A 1 304 ? 2.413 21.212 -19.402 1.00 74.00 304 GLN A C 1
ATOM 2336 O O . GLN A 1 304 ? 2.409 21.973 -18.434 1.00 74.00 304 GLN A O 1
ATOM 2341 N N . THR A 1 305 ? 3.514 20.972 -20.107 1.00 78.56 305 THR A N 1
ATOM 2342 C CA . THR A 1 305 ? 4.795 21.571 -19.750 1.00 78.56 305 THR A CA 1
ATOM 2343 C C . THR A 1 305 ? 5.554 22.097 -20.953 1.00 78.56 305 THR A C 1
ATOM 2345 O O . THR A 1 305 ? 5.392 21.624 -22.081 1.00 78.56 305 THR A O 1
ATOM 2348 N N . HIS A 1 306 ? 6.419 23.069 -20.691 1.00 76.62 306 HIS A N 1
ATOM 2349 C CA . HIS A 1 306 ? 7.416 23.541 -21.630 1.00 76.62 306 HIS A CA 1
ATOM 2350 C C . HIS A 1 306 ? 8.760 23.672 -20.917 1.00 76.62 306 HIS A C 1
ATOM 2352 O O . HIS A 1 306 ? 8.914 24.466 -19.991 1.00 76.62 306 HIS A O 1
ATOM 2358 N N . VAL A 1 307 ? 9.726 22.861 -21.340 1.00 82.06 307 VAL A N 1
ATOM 2359 C CA . VAL A 1 307 ? 11.102 22.868 -20.850 1.00 82.06 307 VAL A CA 1
ATOM 2360 C C . VAL A 1 307 ? 11.977 23.512 -21.910 1.00 82.06 307 VAL A C 1
ATOM 2362 O O . VAL A 1 307 ? 12.126 22.960 -22.997 1.00 82.06 307 VAL A O 1
ATOM 2365 N N . TYR A 1 308 ? 12.570 24.660 -21.599 1.00 72.06 308 TYR A N 1
ATOM 2366 C CA . TYR A 1 308 ? 13.357 25.423 -22.567 1.00 72.06 308 TYR A CA 1
ATOM 2367 C C . TYR A 1 308 ? 14.554 26.112 -21.923 1.00 72.06 308 TYR A C 1
ATOM 2369 O O . TYR A 1 308 ? 14.595 26.354 -20.717 1.00 72.06 308 TYR A O 1
ATOM 2377 N N . ASN A 1 309 ? 15.545 26.462 -22.741 1.00 74.31 309 ASN A N 1
ATOM 2378 C CA . ASN A 1 309 ? 16.669 27.289 -22.322 1.00 74.31 309 ASN A CA 1
ATOM 2379 C C . ASN A 1 309 ? 16.487 28.721 -22.841 1.00 74.31 309 ASN A C 1
ATOM 2381 O O . ASN A 1 309 ? 16.352 28.940 -24.045 1.00 74.31 309 ASN A O 1
ATOM 2385 N N . SER A 1 310 ? 16.511 29.718 -21.954 1.00 66.94 310 SER A N 1
ATOM 2386 C CA . SER A 1 310 ? 16.322 31.122 -22.350 1.00 66.94 310 SER A CA 1
ATOM 2387 C C . SER A 1 310 ? 17.589 31.801 -22.892 1.00 66.94 310 SER A C 1
ATOM 2389 O O . SER A 1 310 ? 17.566 32.984 -23.227 1.00 66.94 310 SER A O 1
ATOM 2391 N N . SER A 1 311 ? 18.710 31.082 -23.009 1.00 60.97 311 SER A N 1
ATOM 2392 C CA . SER A 1 311 ? 19.974 31.588 -23.549 1.00 60.97 311 SER A CA 1
ATOM 2393 C C . SER A 1 311 ? 20.492 30.701 -24.670 1.00 60.97 311 SER A C 1
ATOM 2395 O O . SER A 1 311 ? 21.303 29.811 -24.445 1.00 60.97 311 SER A O 1
ATOM 2397 N N . LYS A 1 312 ? 20.086 31.021 -25.902 1.00 52.62 312 LYS A N 1
ATOM 2398 C CA . LYS A 1 312 ? 20.466 30.320 -27.143 1.00 52.62 312 LYS A CA 1
ATOM 2399 C C . LYS A 1 312 ? 21.911 30.583 -27.620 1.00 52.62 312 LYS A C 1
ATOM 2401 O O . LYS A 1 312 ? 22.228 30.359 -28.782 1.00 52.62 312 LYS A O 1
ATOM 2406 N N . GLY A 1 313 ? 22.786 31.110 -26.761 1.00 49.78 313 GLY A N 1
ATOM 2407 C CA . GLY A 1 313 ? 24.199 31.321 -27.093 1.00 49.78 313 GLY A CA 1
ATOM 2408 C C . GLY A 1 313 ? 24.956 29.996 -27.016 1.00 49.78 313 GLY A C 1
ATOM 2409 O O . GLY A 1 313 ? 24.868 29.336 -25.989 1.00 49.78 313 GLY A O 1
ATOM 2410 N N . GLY A 1 314 ? 25.688 29.624 -28.073 1.00 46.62 314 GLY A N 1
ATOM 2411 C CA . GLY A 1 314 ? 26.305 28.302 -28.304 1.00 46.62 314 GLY A CA 1
ATOM 2412 C C . GLY A 1 314 ? 27.385 27.812 -27.321 1.00 46.62 314 GLY A C 1
ATOM 2413 O O . GLY A 1 314 ? 28.229 27.003 -27.696 1.00 46.62 314 GLY A O 1
ATOM 2414 N N . GLY A 1 315 ? 27.391 28.284 -26.075 1.00 52.00 315 GLY A N 1
ATOM 2415 C CA . GLY A 1 315 ? 28.100 27.651 -24.964 1.00 52.00 315 GLY A CA 1
ATOM 2416 C C . GLY A 1 315 ? 27.183 26.680 -24.214 1.00 52.00 315 GLY A C 1
ATOM 2417 O O . GLY A 1 315 ? 25.965 26.812 -24.262 1.00 52.00 315 GLY A O 1
ATOM 2418 N N . ARG A 1 316 ? 27.765 25.718 -23.480 1.00 52.62 316 ARG A N 1
ATOM 2419 C CA . ARG A 1 316 ? 27.057 24.770 -22.591 1.00 52.62 316 ARG A CA 1
ATOM 2420 C C . ARG A 1 316 ? 26.372 25.515 -21.433 1.00 52.62 316 ARG A C 1
ATOM 2422 O O . ARG A 1 316 ? 26.860 25.488 -20.309 1.00 52.62 316 ARG A O 1
ATOM 2429 N N . ALA A 1 317 ? 25.297 26.247 -21.726 1.00 48.91 317 ALA A N 1
ATOM 2430 C CA . ALA A 1 317 ? 24.692 27.249 -20.858 1.00 48.91 317 ALA A CA 1
ATOM 2431 C C . ALA A 1 317 ? 24.112 26.623 -19.579 1.00 48.91 317 ALA A C 1
ATOM 2433 O O . ALA A 1 317 ? 22.937 26.262 -19.494 1.00 48.91 317 ALA A O 1
ATOM 2434 N N . THR A 1 318 ? 24.957 26.516 -18.559 1.00 54.06 318 THR A N 1
ATOM 2435 C CA . THR A 1 318 ? 24.600 26.118 -17.201 1.00 54.06 318 THR A CA 1
ATOM 2436 C C . THR A 1 318 ? 23.863 27.267 -16.515 1.00 54.06 318 THR A C 1
ATOM 2438 O O . THR A 1 318 ? 24.467 28.261 -16.109 1.00 54.06 318 THR A O 1
ATOM 2441 N N . GLY A 1 319 ? 22.538 27.140 -16.395 1.00 53.66 319 GLY A N 1
ATOM 2442 C CA . GLY A 1 319 ? 21.744 27.912 -15.434 1.00 53.66 319 GLY A CA 1
ATOM 2443 C C . GLY A 1 319 ? 20.704 28.886 -15.981 1.00 53.66 319 GLY A C 1
ATOM 2444 O O . GLY A 1 319 ? 20.430 29.874 -15.298 1.00 53.66 319 GLY A O 1
ATOM 2445 N N . LYS A 1 320 ? 20.132 28.635 -17.160 1.00 67.69 320 LYS A N 1
ATOM 2446 C CA . LYS A 1 320 ? 18.982 29.387 -17.698 1.00 67.69 320 LYS A CA 1
ATOM 2447 C C . LYS A 1 320 ? 17.900 28.454 -18.258 1.00 67.69 320 LYS A C 1
ATOM 2449 O O . LYS A 1 320 ? 17.290 28.746 -19.285 1.00 67.69 320 LYS A O 1
ATOM 2454 N N . TRP A 1 321 ? 17.729 27.302 -17.617 1.00 77.62 321 TRP A N 1
ATOM 2455 C CA . TRP A 1 321 ? 16.674 26.357 -17.962 1.00 77.62 321 TRP A CA 1
ATOM 2456 C C . TRP A 1 321 ? 15.385 26.786 -17.283 1.00 77.62 321 TRP A C 1
ATOM 2458 O O . TRP A 1 321 ? 15.412 27.229 -16.145 1.00 77.62 321 TRP A O 1
ATOM 2468 N N . TRP A 1 322 ? 14.268 26.654 -17.971 1.00 78.50 322 TRP A N 1
ATOM 2469 C CA . TRP A 1 322 ? 12.954 26.985 -17.454 1.00 78.50 322 TRP A CA 1
ATOM 2470 C C . TRP A 1 322 ? 12.045 25.786 -17.620 1.00 78.50 322 TRP A C 1
ATOM 2472 O O . TRP A 1 322 ? 12.108 25.088 -18.629 1.00 78.50 322 TRP A O 1
ATOM 2482 N N . LEU A 1 323 ? 11.218 25.570 -16.609 1.00 85.31 323 LEU A N 1
ATOM 2483 C CA . LEU A 1 323 ? 10.119 24.627 -16.610 1.00 85.31 323 LEU A CA 1
ATOM 2484 C C . LEU A 1 323 ? 8.839 25.435 -16.445 1.00 85.31 323 LEU A C 1
ATOM 2486 O O . LEU A 1 323 ? 8.529 25.876 -15.340 1.00 85.31 323 LEU A O 1
ATOM 2490 N N . ALA A 1 324 ? 8.117 25.646 -17.538 1.00 77.12 324 ALA A N 1
ATOM 2491 C CA . ALA A 1 324 ? 6.754 26.142 -17.478 1.00 77.12 324 ALA A CA 1
ATOM 2492 C C . ALA A 1 324 ? 5.793 24.966 -17.299 1.00 77.12 324 ALA A C 1
ATOM 2494 O O . ALA A 1 324 ? 5.966 23.908 -17.915 1.00 77.12 324 ALA A O 1
ATOM 2495 N N . VAL A 1 325 ? 4.795 25.151 -16.445 1.00 78.56 325 VAL A N 1
ATOM 2496 C CA . VAL A 1 325 ? 3.762 24.166 -16.144 1.00 78.56 325 VAL A CA 1
ATOM 2497 C C . VAL A 1 325 ? 2.407 24.849 -16.214 1.00 78.56 325 VAL A C 1
ATOM 2499 O O . VAL A 1 325 ? 2.233 25.957 -15.715 1.00 78.56 325 VAL A O 1
ATOM 2502 N N . ASN A 1 326 ? 1.461 24.169 -16.843 1.00 71.69 326 ASN A N 1
ATOM 2503 C CA . ASN A 1 326 ? 0.039 24.426 -16.718 1.00 71.69 326 ASN A CA 1
ATOM 2504 C C . ASN A 1 326 ? -0.609 23.082 -16.407 1.00 71.69 326 ASN A C 1
ATOM 2506 O O . ASN A 1 326 ? -0.555 22.167 -17.232 1.00 71.69 326 ASN A O 1
ATOM 2510 N N . ALA A 1 327 ? -1.135 22.937 -15.200 1.00 69.19 327 ALA A N 1
ATOM 2511 C CA . ALA A 1 327 ? -1.680 21.681 -14.743 1.00 69.19 327 ALA A CA 1
ATOM 2512 C C . ALA A 1 327 ? -3.012 21.857 -14.019 1.00 69.19 327 ALA A C 1
ATOM 2514 O O . ALA A 1 327 ? -3.095 22.552 -13.012 1.00 69.19 327 ALA A O 1
ATOM 2515 N N . ALA A 1 328 ? -4.039 21.164 -14.508 1.00 63.81 328 ALA A N 1
ATOM 2516 C CA . ALA A 1 328 ? -5.343 21.086 -13.857 1.00 63.81 328 ALA A CA 1
ATOM 2517 C C . ALA A 1 328 ? -5.415 19.822 -12.993 1.00 63.81 328 ALA A C 1
ATOM 2519 O O . ALA A 1 328 ? -5.038 18.742 -13.458 1.00 63.81 328 ALA A O 1
ATOM 2520 N N . HIS A 1 329 ? -5.903 19.946 -11.755 1.00 63.84 329 HIS A N 1
ATOM 2521 C CA . HIS A 1 329 ? -6.007 18.848 -10.776 1.00 63.84 329 HIS A CA 1
ATOM 2522 C C . HIS A 1 329 ? -4.671 18.147 -10.438 1.00 63.84 329 HIS A C 1
ATOM 2524 O O . HIS A 1 329 ? -4.651 16.965 -10.078 1.00 63.84 329 HIS A O 1
ATOM 2530 N N . ALA A 1 330 ? -3.542 18.845 -10.582 1.00 62.59 330 ALA A N 1
ATOM 2531 C CA . ALA A 1 330 ? -2.226 18.323 -10.225 1.00 62.59 330 ALA A CA 1
ATOM 2532 C C . ALA A 1 330 ? -1.860 18.679 -8.784 1.00 62.59 330 ALA A C 1
ATOM 2534 O O . ALA A 1 330 ? -2.182 19.757 -8.294 1.00 62.59 330 ALA A O 1
ATOM 2535 N N . THR A 1 331 ? -1.136 17.791 -8.109 1.00 71.12 331 THR A N 1
ATOM 2536 C CA . THR A 1 331 ? -0.583 18.060 -6.782 1.00 71.12 331 THR A CA 1
ATOM 2537 C C . THR A 1 331 ? 0.893 18.408 -6.888 1.00 71.12 331 THR A C 1
ATOM 2539 O O . THR A 1 331 ? 1.632 17.801 -7.665 1.00 71.12 331 THR A O 1
ATOM 2542 N N . ILE A 1 332 ? 1.329 19.376 -6.080 1.00 79.38 332 ILE A N 1
ATOM 2543 C CA . ILE A 1 332 ? 2.738 19.724 -5.899 1.00 79.38 332 ILE A CA 1
ATOM 2544 C C . ILE A 1 332 ? 3.166 19.422 -4.460 1.00 79.38 332 ILE A C 1
ATOM 2546 O O . ILE A 1 332 ? 2.542 19.867 -3.499 1.00 79.38 332 ILE A O 1
ATOM 2550 N N . THR A 1 333 ? 4.237 18.648 -4.296 1.00 80.00 333 THR A N 1
ATOM 2551 C CA . THR A 1 333 ? 4.799 18.292 -2.983 1.00 80.00 333 THR A CA 1
ATOM 2552 C C . THR A 1 333 ? 6.272 18.655 -2.909 1.00 80.00 333 THR A C 1
ATOM 2554 O O . THR A 1 333 ? 7.001 18.414 -3.869 1.00 80.00 333 THR A O 1
ATOM 2557 N N . ALA A 1 334 ? 6.719 19.180 -1.767 1.00 77.44 334 ALA A N 1
ATOM 2558 C CA . ALA A 1 334 ? 8.107 19.570 -1.533 1.00 77.44 334 ALA A CA 1
ATOM 2559 C C . ALA A 1 334 ? 8.786 18.645 -0.511 1.00 77.44 334 ALA A C 1
ATOM 2561 O O . ALA A 1 334 ? 8.291 18.485 0.606 1.00 77.44 334 ALA A O 1
ATOM 2562 N N . SER A 1 335 ? 9.953 18.100 -0.849 1.00 76.81 335 SER A N 1
ATOM 2563 C CA . SER A 1 335 ? 10.830 17.364 0.065 1.00 76.81 335 SER A CA 1
ATOM 2564 C C . SER A 1 335 ? 12.123 18.135 0.337 1.00 76.81 335 SER A C 1
ATOM 2566 O O . SER A 1 335 ? 12.483 19.067 -0.391 1.00 76.81 335 SER A O 1
ATOM 2568 N N . LYS A 1 336 ? 12.789 17.774 1.436 1.00 68.88 336 LYS A N 1
ATOM 2569 C CA . LYS A 1 336 ? 14.135 18.257 1.758 1.00 68.88 336 LYS A CA 1
ATOM 2570 C C . LYS A 1 336 ? 15.181 17.467 0.980 1.00 68.88 336 LYS A C 1
ATOM 2572 O O . LYS A 1 336 ? 14.881 16.297 0.653 1.00 68.88 336 LYS A O 1
#

Radius of gyration: 40.21 Å; chains: 1; bounding box: 62×99×143 Å

Foldseek 3Di:
DDDDDDDDDDDDPPPPPDDPPVVVVVVVVVVVVVPPPPDQDPVNVVVVCVVVVVVVVVVVVVCPVVLLVVLVVLQLVLLLLVVQLQVVLCVVPVFGDDLPQAPLVSSVVVGPDSCSQAQSQEPDPDRNRLFSLLADTDDPVQQPPWQAWGGWRAHLQRQWIWTAIHVRDTDIHGRDPQDNPDSNSSSVVCCVVRHPDDQPDDDDPDDPDDPDPDDPPLQKWWWKFWAFPDPDPPFAWWWAASNRDIDGSCNCQVCQQADKDWDWTAKIKHAGDAWQPVIQIDGSNHGDTHHGPKIKMKHDATKTWIWHFPDPPRHSDGTRIMITIIGGNIDMDIDD

pLDDT: mean 70.58, std 16.5, range [26.94, 96.69]